Protein AF-A0A170ANV9-F1 (afdb_monomer)

Solvent-accessible surface area (backbone atoms only — not comparable to full-atom values): 12527 Å² total; per-residue (Å²): 132,88,79,74,79,76,79,82,78,76,79,82,51,70,66,61,54,37,50,51,44,42,51,65,34,46,74,83,67,48,85,70,96,44,55,83,53,65,63,75,55,48,53,61,54,46,22,55,75,68,66,37,62,63,70,44,49,32,50,74,71,58,72,52,83,50,66,56,60,79,75,68,55,82,74,75,54,60,44,46,56,32,24,59,75,70,41,72,49,65,92,70,79,80,81,54,53,50,71,77,56,80,71,56,66,73,56,51,38,68,74,46,50,73,51,47,59,49,49,54,53,52,53,55,47,69,75,40,82,85,55,91,74,73,82,52,68,66,59,56,52,48,49,52,52,52,51,51,48,45,46,50,49,61,50,47,45,57,56,45,42,73,79,44,72,83,47,88,69,65,84,41,67,70,71,71,29,82,73,40,53,60,52,43,53,53,39,53,52,46,58,68,48,87,72,58,67,89,72,64,74,85,127

Nearest PDB structures (foldseek):
  6gyu-assembly1_E  TM=6.970E-01  e=3.885E-01  Saccharomyces cerevisiae S288C
  1r8j-assembly1_A  TM=2.608E-01  e=1.060E+00  Synechococcus elongatus PCC 7942 = FACHB-805
  8btk-assembly1_TC  TM=1.798E-01  e=9.737E+00  Canis lupus familiaris

Foldseek 3Di:
DDDDPPDPDDDDDPVNVQVVQVVVCPVVPHDDPCSPCPCVCVLVVQCVVLVHDVVLVCLVVVVDVDPCSVPPPPDRSVLSVCSSVVHHSDPADFDDLLVVDWQDPVLLCVVCVVLVVLVVVLVVCVVPVPDPDDDDPVSVVVSVVVSVVSRVCLSVVLVCCVVPVPDPVCVDCSCVDPSSVVSSVVSVVSVPPDDDRVPDHDD

pLDDT: mean 82.78, std 13.22, range [34.12, 95.69]

Mean predicted aligned error: 9.61 Å

Organism: Absidia glauca (NCBI:txid4829)

Secondary structure (DSSP, 8-state):
---PPPP-PPPPPHHHHHHHHHHHHHTTT---S-TTTTTTTHHHHHHHHTT--HHHHHHHTT----HIIIII--S--HHHHHHHTT--SSSPPP--GGGGSPPPHHHHHHHSHHHHHHHHHHHHHHT-TT-SSPPPHHHHHHHHHHHHHHHHHHHHHHHHHHH-TT-TTTTSGGGG-TTHHHHHHHHHHHHHS---TTT----

Sequence (203 aa):
MKIKPPRQAQELSYFSHRESIGKALSSPGIRSNKNTHINCGSSAHKANNVRANVDQMRRQGRWNNTTINGAYLTNLPRELVRSMAGFPTYGRFFYFARAALNPPTSLCEKLIPAIGERQDRLVAKELNPGDPIQPTVAENAFVQVIMMFGKTFIQDSVLMMDFHPCYPVWPHSIFSDPAYLPFKRDILQIEAQEHDPAYTLLQ

InterPro domains:
  IPR031872 Ndc10, domain 2 [PF16787] (13-180)
  IPR038279 Ndc10, domain 2 superfamily [G3DSA:1.10.443.20] (3-203)

Radius of gyration: 21.96 Å; Cα contacts (8 Å, |Δi|>4): 132; chains: 1; bounding box: 53×49×54 Å

Structure (mmCIF, N/CA/C/O backbone):
data_AF-A0A170ANV9-F1
#
_entry.id   AF-A0A170ANV9-F1
#
loop_
_atom_site.group_PDB
_atom_site.id
_atom_site.type_symbol
_atom_site.label_atom_id
_atom_site.label_alt_id
_atom_site.label_comp_id
_atom_site.label_asym_id
_atom_site.label_entity_id
_atom_site.label_seq_id
_atom_site.pdbx_PDB_ins_code
_atom_site.Cartn_x
_atom_site.Cartn_y
_atom_site.Cartn_z
_atom_site.occupancy
_atom_site.B_iso_or_equiv
_atom_site.auth_seq_id
_atom_site.auth_comp_id
_atom_site.auth_asym_id
_atom_site.auth_atom_id
_atom_site.pdbx_PDB_model_num
ATOM 1 N N . MET A 1 1 ? -5.576 25.367 28.230 1.00 42.50 1 MET A N 1
ATOM 2 C CA . MET A 1 1 ? -4.336 24.645 27.863 1.00 42.50 1 MET A CA 1
ATOM 3 C C . MET A 1 1 ? -3.945 25.088 26.453 1.00 42.50 1 MET A C 1
ATOM 5 O O . MET A 1 1 ? -4.723 24.860 25.537 1.00 42.50 1 MET A O 1
ATOM 9 N N . LYS A 1 2 ? -2.847 25.835 26.264 1.00 37.84 2 LYS A N 1
ATOM 10 C CA . LYS A 1 2 ? -2.429 26.292 24.923 1.00 37.84 2 LYS A CA 1
ATOM 11 C C . LYS A 1 2 ? -1.780 25.115 24.191 1.00 37.84 2 LYS A C 1
ATOM 13 O O . LYS A 1 2 ? -0.711 24.667 24.596 1.00 37.84 2 LYS A O 1
ATOM 18 N N . ILE A 1 3 ? -2.440 24.605 23.154 1.00 51.78 3 ILE A N 1
ATOM 19 C CA . ILE A 1 3 ? -1.882 23.572 22.275 1.00 51.78 3 ILE A CA 1
ATOM 20 C C . ILE A 1 3 ? -0.699 24.211 21.544 1.00 51.78 3 ILE A C 1
ATOM 22 O O . ILE A 1 3 ? -0.867 25.184 20.810 1.00 51.78 3 ILE A O 1
ATOM 26 N N . LYS A 1 4 ? 0.514 23.721 21.813 1.00 47.91 4 LYS A N 1
ATOM 27 C CA . LYS A 1 4 ? 1.727 24.161 21.115 1.00 47.91 4 LYS A CA 1
ATOM 28 C C . LYS A 1 4 ? 1.547 23.841 19.625 1.00 47.91 4 LYS A C 1
ATOM 30 O O . LYS A 1 4 ? 1.124 22.723 19.326 1.00 47.91 4 LYS A O 1
ATOM 35 N N . PRO A 1 5 ? 1.846 24.768 18.698 1.00 45.53 5 PRO A N 1
ATOM 36 C CA . PRO A 1 5 ? 1.782 24.445 17.282 1.00 45.53 5 PRO A CA 1
ATOM 37 C C . PRO A 1 5 ? 2.717 23.259 17.005 1.00 45.53 5 PRO A C 1
ATOM 39 O O . PRO A 1 5 ? 3.821 23.217 17.567 1.00 45.53 5 PRO A O 1
ATOM 42 N N . PRO A 1 6 ? 2.285 22.272 16.201 1.00 65.38 6 PRO A N 1
ATOM 43 C CA . PRO A 1 6 ? 3.143 21.160 15.831 1.00 65.38 6 PRO A CA 1
ATOM 44 C C . PRO A 1 6 ? 4.421 21.711 15.199 1.00 65.38 6 PRO A C 1
ATOM 46 O O . PRO A 1 6 ? 4.391 22.683 14.441 1.00 65.38 6 PRO A O 1
ATOM 49 N N . ARG A 1 7 ? 5.560 21.113 15.560 1.00 66.81 7 ARG A N 1
ATOM 50 C CA . ARG A 1 7 ? 6.866 21.451 14.988 1.00 66.81 7 ARG A CA 1
ATOM 51 C C . ARG A 1 7 ? 6.726 21.340 13.468 1.00 66.81 7 ARG A C 1
ATOM 53 O O . ARG A 1 7 ? 6.389 20.262 12.985 1.00 66.81 7 ARG A O 1
ATOM 60 N N . GLN A 1 8 ? 6.928 22.434 12.731 1.00 64.94 8 GLN A N 1
A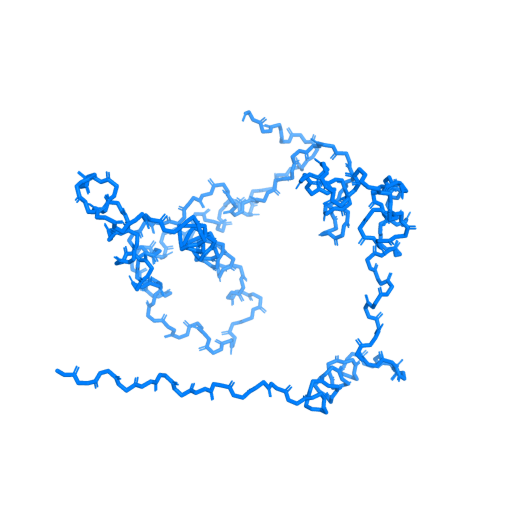TOM 61 C CA . GLN A 1 8 ? 6.946 22.367 11.271 1.00 64.94 8 GLN A CA 1
ATOM 62 C C . GLN A 1 8 ? 8.056 21.390 10.875 1.00 64.94 8 GLN A C 1
ATOM 64 O O . GLN A 1 8 ? 9.228 21.618 11.177 1.00 64.94 8 GLN A O 1
ATOM 69 N N . ALA A 1 9 ? 7.674 20.258 10.286 1.00 68.75 9 ALA A N 1
ATOM 70 C CA . ALA A 1 9 ? 8.631 19.345 9.690 1.00 68.75 9 ALA A CA 1
ATOM 71 C C . ALA A 1 9 ? 9.200 20.041 8.451 1.00 68.75 9 ALA A C 1
ATOM 73 O O . ALA A 1 9 ? 8.448 20.437 7.562 1.00 68.75 9 ALA A O 1
ATOM 74 N N . GLN A 1 10 ? 10.515 20.245 8.425 1.00 82.19 10 GLN A N 1
ATOM 75 C CA . GLN A 1 10 ? 11.187 20.781 7.251 1.00 82.19 10 GLN A CA 1
ATOM 76 C C . GLN A 1 10 ? 11.175 19.715 6.154 1.00 82.19 10 GLN A C 1
ATOM 78 O O . GLN A 1 10 ? 11.461 18.545 6.419 1.00 82.19 10 GLN A O 1
ATOM 83 N N . GLU A 1 11 ? 10.824 20.116 4.934 1.00 85.12 11 GLU A N 1
ATOM 84 C CA . GLU A 1 11 ? 10.873 19.229 3.774 1.00 85.12 11 GLU A CA 1
ATOM 85 C C . GLU A 1 11 ? 12.296 18.682 3.582 1.00 85.12 11 GLU A C 1
ATOM 87 O O . GLU A 1 11 ? 13.288 19.388 3.797 1.00 85.12 11 GLU A O 1
ATOM 92 N N . LEU A 1 12 ? 12.405 17.407 3.195 1.00 87.19 12 LEU A N 1
ATOM 93 C CA . LEU A 1 12 ? 13.696 16.793 2.891 1.00 87.19 12 LEU A CA 1
ATOM 94 C C . LEU A 1 12 ? 14.382 17.557 1.755 1.00 87.19 12 LEU A C 1
ATOM 96 O O . LEU A 1 12 ? 13.778 17.833 0.721 1.00 87.19 12 LEU A O 1
ATOM 100 N N . SER A 1 13 ? 15.673 17.856 1.920 1.00 92.44 13 SER A N 1
ATOM 101 C CA . SER A 1 13 ? 16.420 18.562 0.879 1.00 92.44 13 SER A CA 1
ATOM 102 C C . SER A 1 13 ? 16.535 17.720 -0.398 1.00 92.44 13 SER A C 1
ATOM 104 O O . SER A 1 13 ? 16.680 16.492 -0.349 1.00 92.44 13 SER A O 1
ATOM 106 N N . TYR A 1 14 ? 16.563 18.389 -1.553 1.00 91.00 14 TYR A N 1
ATOM 107 C CA . TYR A 1 14 ? 16.788 17.730 -2.842 1.00 91.00 14 TYR A CA 1
ATOM 108 C C . TYR A 1 14 ? 18.087 16.908 -2.861 1.00 91.00 14 TYR A C 1
ATOM 110 O O . TYR A 1 14 ? 18.118 15.808 -3.411 1.00 91.00 14 TYR A O 1
ATOM 118 N N . PHE A 1 15 ? 19.155 17.412 -2.232 1.00 91.69 15 PHE A N 1
ATOM 119 C CA . PHE A 1 15 ? 20.437 16.710 -2.151 1.00 91.69 15 PHE A CA 1
ATOM 120 C C . PHE A 1 15 ? 20.312 15.397 -1.380 1.00 91.69 15 PHE A C 1
ATOM 122 O O . PHE A 1 15 ? 20.745 14.363 -1.886 1.00 91.69 15 PHE A O 1
ATOM 129 N N . SER A 1 16 ? 19.645 15.418 -0.223 1.00 91.88 16 SER A N 1
ATOM 130 C CA . SER A 1 16 ? 19.374 14.215 0.572 1.00 91.88 16 SER A CA 1
ATOM 131 C C . SER A 1 16 ? 18.551 13.192 -0.219 1.00 91.88 16 SER A C 1
ATOM 133 O O . SER A 1 16 ? 18.871 12.004 -0.224 1.00 91.88 16 SER A O 1
ATOM 135 N N . HIS A 1 17 ? 17.526 13.648 -0.946 1.00 90.25 17 HIS A N 1
ATOM 136 C CA . HIS A 1 17 ? 16.710 12.788 -1.805 1.00 90.25 17 HIS A CA 1
ATOM 137 C C . HIS A 1 17 ? 17.530 12.157 -2.947 1.00 90.25 17 HIS A C 1
ATOM 139 O O . HIS A 1 17 ? 17.507 10.939 -3.138 1.00 90.25 17 HIS A O 1
ATOM 145 N N . ARG A 1 18 ? 18.313 12.966 -3.674 1.00 91.81 18 ARG A N 1
ATOM 146 C CA . ARG A 1 18 ? 19.176 12.517 -4.779 1.00 91.81 18 ARG A CA 1
ATOM 147 C C . ARG A 1 18 ? 20.239 11.521 -4.318 1.00 91.81 18 ARG A C 1
ATOM 149 O O . ARG A 1 18 ? 20.512 10.557 -5.037 1.00 91.81 18 ARG A O 1
ATOM 156 N N . GLU A 1 19 ? 20.864 11.779 -3.173 1.00 93.19 19 GLU A N 1
ATOM 157 C CA . GLU A 1 19 ? 21.900 10.916 -2.605 1.00 93.19 19 GLU A CA 1
ATOM 158 C C . GLU A 1 19 ? 21.313 9.568 -2.180 1.00 93.19 19 GLU A C 1
ATOM 160 O O . GLU A 1 19 ? 21.866 8.526 -2.530 1.00 93.19 19 GLU A O 1
ATOM 165 N N . SER A 1 20 ? 20.159 9.580 -1.504 1.00 93.31 20 SER A N 1
ATOM 166 C CA . SER A 1 20 ? 19.445 8.363 -1.106 1.00 93.31 20 SER A CA 1
ATOM 167 C C . SER A 1 20 ? 19.098 7.485 -2.314 1.00 93.31 20 SER A C 1
ATOM 169 O O . SER A 1 20 ? 19.433 6.300 -2.334 1.00 93.31 20 SER A O 1
ATOM 171 N N . ILE A 1 21 ? 18.541 8.074 -3.383 1.00 92.88 21 ILE A N 1
ATOM 172 C CA . ILE A 1 21 ? 18.267 7.329 -4.622 1.00 92.88 21 ILE A CA 1
ATOM 173 C C . ILE A 1 21 ? 19.562 6.814 -5.261 1.00 92.88 21 ILE A C 1
ATOM 175 O O . ILE A 1 21 ? 19.607 5.680 -5.731 1.00 92.88 21 ILE A O 1
ATOM 179 N N . GLY A 1 22 ? 20.629 7.617 -5.264 1.00 93.56 22 GLY A N 1
ATOM 180 C CA . GLY A 1 22 ? 21.930 7.195 -5.787 1.00 93.56 22 GLY A CA 1
ATOM 181 C C . GLY A 1 22 ? 22.462 5.940 -5.094 1.00 93.56 22 GLY A C 1
ATOM 182 O O . GLY A 1 22 ? 22.874 5.004 -5.775 1.00 93.56 22 GLY A O 1
ATOM 183 N N . LYS A 1 23 ? 22.375 5.892 -3.759 1.00 94.50 23 LYS A N 1
ATOM 184 C CA . LYS A 1 23 ? 22.763 4.723 -2.953 1.00 94.50 23 LYS A CA 1
ATOM 185 C C . LYS A 1 23 ? 21.879 3.507 -3.238 1.00 94.50 23 LYS A C 1
ATOM 187 O O . LYS A 1 23 ? 22.390 2.399 -3.394 1.00 94.50 23 LYS A O 1
ATOM 192 N N . ALA A 1 24 ? 20.566 3.714 -3.348 1.00 94.38 24 ALA A N 1
ATOM 193 C CA . ALA A 1 24 ? 19.620 2.647 -3.669 1.00 94.38 24 ALA A CA 1
ATOM 194 C C . ALA A 1 24 ? 19.883 2.025 -5.052 1.00 94.38 24 ALA A C 1
ATOM 196 O O . ALA A 1 24 ? 19.735 0.819 -5.209 1.00 94.38 24 ALA A O 1
ATOM 197 N N . LEU A 1 25 ? 20.312 2.822 -6.038 1.00 92.69 25 LEU A N 1
ATOM 198 C CA . LEU A 1 25 ? 20.693 2.334 -7.369 1.00 92.69 25 LEU A CA 1
ATOM 199 C C . LEU A 1 25 ? 22.070 1.660 -7.374 1.00 92.69 25 LEU A C 1
ATOM 201 O O . LEU A 1 25 ? 22.247 0.634 -8.028 1.00 92.69 25 LEU A O 1
ATOM 205 N N . SER A 1 26 ? 23.043 2.191 -6.631 1.00 93.69 26 SER A N 1
ATOM 206 C CA . SER A 1 26 ? 24.392 1.618 -6.599 1.00 93.69 26 SER A CA 1
ATOM 207 C C . SER A 1 26 ? 24.450 0.272 -5.879 1.00 93.69 26 SER A C 1
ATOM 209 O O . SER A 1 26 ? 25.291 -0.550 -6.225 1.00 93.69 26 SER A O 1
ATOM 211 N N . SER A 1 27 ? 23.565 0.032 -4.904 1.00 95.19 27 SER A N 1
ATOM 212 C CA . SER A 1 27 ? 23.499 -1.233 -4.158 1.00 95.19 27 SER A CA 1
ATOM 213 C C . SER A 1 27 ? 23.332 -2.471 -5.063 1.00 95.19 27 SER A C 1
ATOM 215 O O . SER A 1 27 ? 24.122 -3.399 -4.905 1.00 95.19 27 SER A O 1
ATOM 217 N N . PRO A 1 28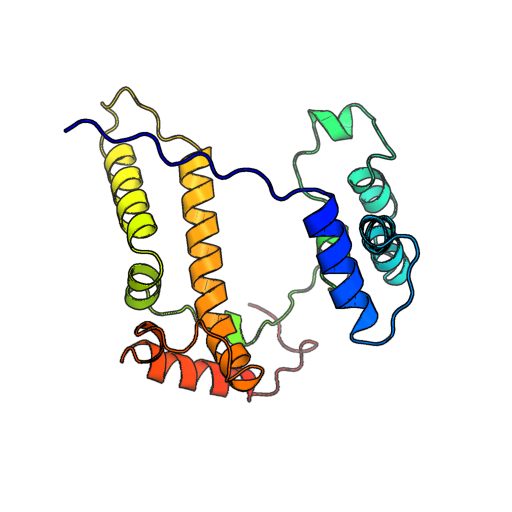 ? 22.412 -2.496 -6.049 1.00 95.69 28 PRO A N 1
ATOM 218 C CA . PRO A 1 28 ? 22.339 -3.550 -7.066 1.00 95.69 28 PRO A CA 1
ATOM 219 C C . PRO A 1 28 ? 23.267 -3.327 -8.281 1.00 95.69 28 PRO A C 1
ATOM 221 O O . PRO A 1 28 ? 23.115 -4.000 -9.296 1.00 95.69 28 PRO A O 1
ATOM 224 N N . GLY A 1 29 ? 24.204 -2.371 -8.234 1.00 94.94 29 GLY A N 1
ATOM 225 C CA . GLY A 1 29 ? 25.141 -2.091 -9.332 1.00 94.94 29 GLY A CA 1
ATOM 226 C C . GLY A 1 29 ? 24.571 -1.268 -10.497 1.00 94.94 29 GLY A C 1
ATOM 227 O O . GLY A 1 29 ? 25.196 -1.181 -11.558 1.00 94.94 29 GLY A O 1
ATOM 228 N N . ILE A 1 30 ? 23.407 -0.632 -10.330 1.00 93.19 30 ILE A N 1
ATOM 229 C CA . ILE A 1 30 ? 22.789 0.203 -11.367 1.00 93.19 30 ILE A CA 1
ATOM 230 C C . ILE A 1 30 ? 23.492 1.562 -11.413 1.00 93.19 30 ILE A C 1
ATOM 232 O O . ILE A 1 30 ? 23.484 2.335 -10.455 1.00 93.19 30 ILE A O 1
ATOM 236 N N . ARG A 1 31 ? 24.073 1.888 -12.570 1.00 90.56 31 ARG A N 1
ATOM 237 C CA . ARG A 1 31 ? 24.704 3.189 -12.827 1.00 90.56 31 ARG A CA 1
ATOM 238 C C . ARG A 1 31 ? 23.723 4.108 -13.547 1.00 90.56 31 ARG A C 1
ATOM 240 O O . ARG A 1 31 ? 23.285 3.802 -14.651 1.00 90.56 31 ARG A O 1
ATOM 247 N N . SER A 1 32 ? 23.408 5.249 -12.940 1.00 85.88 32 SER A N 1
ATOM 248 C CA . SER A 1 32 ? 22.576 6.292 -13.546 1.00 85.88 32 SER A CA 1
ATOM 249 C C . SER A 1 32 ? 23.206 7.662 -13.333 1.00 85.88 32 SER A C 1
ATOM 251 O O . SER A 1 32 ? 23.723 7.965 -12.263 1.00 85.88 32 SER A O 1
ATOM 253 N N . ASN A 1 33 ? 23.143 8.511 -14.357 1.00 86.38 33 ASN A N 1
ATOM 254 C CA . ASN A 1 33 ? 23.460 9.937 -14.246 1.00 86.38 33 ASN A CA 1
ATOM 255 C C . ASN A 1 33 ? 22.228 10.775 -13.846 1.00 86.38 33 ASN A C 1
ATOM 257 O O . ASN A 1 33 ? 22.358 11.947 -13.499 1.00 86.38 33 ASN A O 1
ATOM 261 N N . LYS A 1 34 ? 21.035 10.170 -13.875 1.00 85.81 34 LYS A N 1
ATOM 262 C CA . LYS A 1 34 ? 19.726 10.800 -13.672 1.00 85.81 34 LYS A CA 1
ATOM 263 C C . LYS A 1 34 ? 19.001 10.170 -12.479 1.00 85.81 34 LYS A C 1
ATOM 265 O O . LYS A 1 34 ? 17.897 9.661 -12.633 1.00 85.81 34 LYS A O 1
ATOM 270 N N . ASN A 1 35 ? 19.605 10.207 -11.290 1.00 85.75 35 ASN A N 1
ATOM 271 C CA . ASN A 1 35 ? 19.073 9.536 -10.089 1.00 85.75 35 ASN A CA 1
ATOM 272 C C . ASN A 1 35 ? 17.599 9.879 -9.818 1.00 85.75 35 ASN A C 1
ATOM 274 O O . ASN A 1 35 ? 16.766 8.988 -9.732 1.00 85.75 35 ASN A O 1
ATOM 278 N N . THR A 1 36 ? 17.252 11.164 -9.763 1.00 84.69 36 THR A N 1
ATOM 279 C CA . THR A 1 36 ? 15.888 11.635 -9.456 1.00 84.69 36 THR A CA 1
ATOM 280 C C . THR A 1 36 ? 14.921 11.542 -10.641 1.00 84.69 36 THR A C 1
ATOM 282 O O . THR A 1 36 ? 13.710 11.563 -10.447 1.00 84.69 36 THR A O 1
ATOM 285 N N . HIS A 1 37 ? 15.429 11.396 -11.869 1.00 85.44 37 HIS A N 1
ATOM 286 C CA . HIS A 1 37 ? 14.618 11.375 -13.094 1.00 85.44 37 HIS A CA 1
ATOM 287 C C . HIS A 1 37 ? 14.492 9.988 -13.736 1.00 85.44 37 HIS A C 1
ATOM 289 O O . HIS A 1 37 ? 13.772 9.852 -14.725 1.00 85.44 37 HIS A O 1
ATOM 295 N N . ILE A 1 38 ? 15.151 8.957 -13.195 1.00 83.12 38 ILE A N 1
ATOM 296 C CA . ILE A 1 38 ? 15.172 7.601 -13.769 1.00 83.12 38 ILE A CA 1
ATOM 297 C C . ILE A 1 38 ? 13.762 7.025 -13.978 1.00 83.12 38 ILE A C 1
ATOM 299 O O . ILE A 1 38 ? 13.500 6.369 -14.981 1.00 83.12 38 ILE A O 1
ATOM 303 N N . ASN A 1 39 ? 12.827 7.362 -13.086 1.00 80.19 39 ASN A N 1
ATOM 304 C CA . ASN A 1 39 ? 11.443 6.891 -13.130 1.00 80.19 39 ASN A CA 1
ATOM 305 C C . ASN A 1 39 ? 10.497 7.804 -13.927 1.00 80.19 39 ASN A C 1
ATOM 307 O O . ASN A 1 39 ? 9.332 7.465 -14.096 1.00 80.19 39 ASN A O 1
ATOM 311 N N . CYS A 1 40 ? 10.957 8.952 -14.437 1.00 82.44 40 CYS A N 1
ATOM 312 C CA . CYS A 1 40 ? 10.074 9.925 -15.094 1.00 82.44 40 CYS A CA 1
ATOM 313 C C . CYS A 1 40 ? 9.388 9.338 -16.341 1.00 82.44 40 CYS A C 1
ATOM 315 O O . CYS A 1 40 ? 8.214 9.596 -16.587 1.00 82.44 40 CYS A O 1
ATOM 317 N N . GLY A 1 41 ? 10.102 8.494 -17.092 1.00 80.88 41 GLY A N 1
ATOM 318 C CA . GLY A 1 41 ? 9.541 7.787 -18.241 1.00 80.88 41 GLY A CA 1
ATOM 319 C C . GLY A 1 41 ? 8.949 6.416 -17.914 1.00 80.88 41 GLY A C 1
ATOM 320 O O . GLY A 1 41 ? 8.245 5.865 -18.757 1.00 80.88 41 GLY A O 1
ATOM 321 N N . SER A 1 42 ? 9.230 5.826 -16.748 1.00 81.44 42 SER A N 1
ATOM 322 C CA . SER A 1 42 ? 8.978 4.393 -16.521 1.00 81.44 42 SER A CA 1
ATOM 323 C C . SER A 1 42 ? 7.496 4.029 -16.616 1.00 81.44 42 SER A C 1
ATOM 325 O O . SER A 1 42 ? 7.160 2.984 -17.170 1.00 81.44 42 SER A O 1
ATOM 327 N N . SER A 1 43 ? 6.605 4.919 -16.175 1.00 79.75 43 SER A N 1
ATOM 328 C CA . SER A 1 43 ? 5.152 4.758 -16.287 1.00 79.75 43 SER A CA 1
ATOM 329 C C . SER A 1 43 ? 4.683 4.657 -17.741 1.00 79.75 43 SER A C 1
ATOM 331 O O . SER A 1 43 ? 3.974 3.715 -18.092 1.00 79.75 43 SER A O 1
ATOM 333 N N . ALA A 1 44 ? 5.121 5.580 -18.601 1.00 83.25 44 ALA A N 1
ATOM 334 C CA . ALA A 1 44 ? 4.767 5.596 -20.017 1.00 83.25 44 ALA A CA 1
ATOM 335 C C . ALA A 1 44 ? 5.327 4.373 -20.760 1.00 83.25 44 ALA A C 1
ATOM 337 O O . ALA A 1 44 ? 4.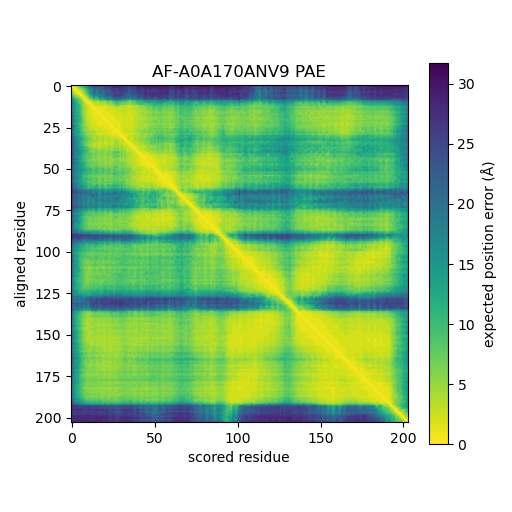615 3.763 -21.553 1.00 83.25 44 ALA A O 1
ATOM 338 N N . HIS A 1 45 ? 6.568 3.971 -20.462 1.00 87.00 45 HIS A N 1
ATOM 339 C CA . HIS A 1 45 ? 7.170 2.774 -21.058 1.00 87.00 45 HIS A CA 1
ATOM 340 C C . HIS A 1 45 ? 6.426 1.503 -20.633 1.00 87.00 45 HIS A C 1
ATOM 342 O O . HIS A 1 45 ? 6.125 0.657 -21.471 1.00 87.00 45 HIS A O 1
ATOM 348 N N . LYS A 1 46 ? 6.071 1.380 -19.348 1.00 85.50 46 LYS A N 1
ATOM 349 C CA . LYS A 1 46 ? 5.325 0.227 -18.830 1.00 85.50 46 LYS A CA 1
ATOM 350 C C . LYS A 1 46 ? 3.931 0.127 -19.452 1.00 85.50 46 LYS A C 1
ATOM 352 O O . LYS A 1 46 ? 3.548 -0.950 -19.898 1.00 85.50 46 LYS A O 1
ATOM 357 N N . ALA A 1 47 ? 3.217 1.249 -19.540 1.00 85.81 47 ALA A N 1
ATOM 358 C CA . ALA A 1 47 ? 1.912 1.328 -20.192 1.00 85.81 47 ALA A CA 1
ATOM 359 C C . ALA A 1 47 ? 1.984 0.950 -21.682 1.00 85.81 47 ALA A C 1
ATOM 361 O O . ALA A 1 47 ? 1.159 0.174 -22.162 1.00 85.81 47 ALA A O 1
ATOM 362 N N . ASN A 1 48 ? 3.013 1.428 -22.390 1.00 86.44 48 ASN A N 1
ATOM 363 C CA . ASN A 1 48 ? 3.255 1.071 -23.787 1.00 86.44 48 ASN A CA 1
ATOM 364 C C . ASN A 1 48 ? 3.543 -0.430 -23.962 1.00 86.44 48 ASN A C 1
ATOM 366 O O . ASN A 1 48 ? 2.983 -1.064 -24.854 1.00 86.44 48 ASN A O 1
ATOM 370 N N . ASN A 1 49 ? 4.365 -1.020 -23.086 1.00 87.50 49 ASN A N 1
ATOM 371 C CA . ASN A 1 49 ? 4.714 -2.443 -23.145 1.00 87.50 49 ASN A CA 1
ATOM 372 C C . ASN A 1 49 ? 3.488 -3.356 -23.019 1.00 87.50 49 ASN A C 1
ATOM 374 O O . ASN A 1 49 ? 3.426 -4.387 -23.684 1.00 87.50 49 ASN A O 1
ATOM 378 N N . VAL A 1 50 ? 2.498 -2.971 -22.209 1.00 84.19 50 VAL A N 1
ATOM 379 C CA . VAL A 1 50 ? 1.247 -3.734 -22.056 1.00 84.19 50 VAL A CA 1
ATOM 380 C C . VAL A 1 50 ? 0.134 -3.279 -23.003 1.00 84.19 50 VAL A C 1
ATOM 382 O O . VAL A 1 50 ? -1.009 -3.703 -22.851 1.00 84.19 50 VAL A O 1
ATOM 385 N N . ARG A 1 51 ? 0.460 -2.425 -23.985 1.00 85.44 51 ARG A N 1
ATOM 386 C CA . ARG A 1 51 ? -0.474 -1.884 -24.984 1.00 85.44 51 ARG A CA 1
ATOM 387 C C . ARG A 1 51 ? -1.705 -1.218 -24.354 1.00 85.44 51 ARG A C 1
ATOM 389 O O . ARG A 1 51 ? -2.818 -1.382 -24.849 1.00 85.44 51 ARG A O 1
ATOM 396 N N . ALA A 1 52 ? -1.506 -0.486 -23.256 1.00 85.94 52 ALA A N 1
ATOM 397 C CA . ALA A 1 52 ? -2.565 0.315 -22.650 1.00 85.94 52 ALA A CA 1
ATOM 398 C C . ALA A 1 52 ? -3.049 1.402 -23.619 1.00 85.94 52 ALA A C 1
ATOM 400 O O . ALA A 1 52 ? -2.286 1.905 -24.446 1.00 85.94 52 ALA A O 1
ATOM 401 N N . ASN A 1 53 ? -4.316 1.788 -23.490 1.00 88.75 53 ASN A N 1
ATOM 402 C CA . ASN A 1 53 ? -4.937 2.803 -24.327 1.00 88.75 53 ASN A CA 1
ATOM 403 C C . ASN A 1 53 ? -4.111 4.108 -24.386 1.00 88.75 53 ASN A C 1
ATOM 405 O O . ASN A 1 53 ? -3.895 4.797 -23.381 1.00 88.75 53 ASN A O 1
ATOM 409 N N . VAL A 1 54 ? -3.695 4.471 -25.603 1.00 87.44 54 VAL A N 1
ATOM 410 C CA . VAL A 1 54 ? -2.848 5.637 -25.889 1.00 87.44 54 VAL A CA 1
ATOM 411 C C . VAL A 1 54 ? -3.525 6.948 -25.484 1.00 87.44 54 VAL A C 1
ATOM 413 O O . VAL A 1 54 ? -2.850 7.864 -25.011 1.00 87.44 54 VAL A O 1
ATOM 416 N N . ASP A 1 55 ? -4.849 7.050 -25.593 1.00 86.75 55 ASP A N 1
ATOM 417 C CA . ASP A 1 55 ? -5.583 8.250 -25.187 1.00 86.75 55 ASP A CA 1
ATOM 418 C C . ASP A 1 55 ? -5.576 8.422 -23.665 1.00 86.75 55 ASP A C 1
ATOM 420 O O . ASP A 1 55 ? -5.443 9.543 -23.164 1.00 86.75 55 ASP A O 1
ATOM 424 N N . GLN A 1 56 ? -5.608 7.319 -22.907 1.00 86.88 56 GLN A N 1
ATOM 425 C CA . GLN A 1 56 ? -5.423 7.366 -21.456 1.00 86.88 56 GLN A CA 1
ATOM 426 C C . GLN A 1 56 ? -3.985 7.744 -21.080 1.00 86.88 56 GLN A C 1
ATOM 428 O O . GLN A 1 56 ? -3.800 8.571 -20.183 1.00 86.88 56 GLN A O 1
ATOM 433 N N . MET A 1 57 ? -2.975 7.216 -21.786 1.00 86.25 57 MET A N 1
ATOM 434 C CA . MET A 1 57 ? -1.571 7.615 -21.601 1.00 86.25 57 MET A CA 1
ATOM 435 C C . MET A 1 57 ? -1.369 9.114 -21.850 1.00 86.25 57 MET A C 1
ATOM 437 O O . MET A 1 57 ? -0.777 9.803 -21.019 1.00 86.25 57 MET A O 1
ATOM 441 N N . ARG A 1 58 ? -1.908 9.641 -22.958 1.00 86.31 58 ARG A N 1
ATOM 442 C CA . ARG A 1 58 ? -1.856 11.071 -23.303 1.00 86.31 58 ARG A CA 1
ATOM 443 C C . ARG A 1 58 ? -2.554 11.935 -22.257 1.00 86.31 58 ARG A C 1
ATOM 445 O O . ARG A 1 58 ? -2.033 12.990 -21.899 1.00 86.31 58 ARG A O 1
ATOM 452 N N . ARG A 1 59 ? -3.707 11.494 -21.742 1.00 84.50 59 ARG A N 1
ATOM 453 C CA . ARG A 1 59 ? -4.448 12.203 -20.688 1.00 84.50 59 ARG A CA 1
ATOM 454 C C . ARG A 1 59 ? -3.665 12.252 -19.373 1.00 84.50 59 ARG A C 1
ATOM 456 O O . ARG A 1 59 ? -3.549 13.322 -18.785 1.00 84.50 59 ARG A O 1
ATOM 463 N N . GLN A 1 60 ? -3.075 11.138 -18.938 1.00 82.88 60 GLN A N 1
ATOM 464 C CA . GLN A 1 60 ? -2.263 11.088 -17.715 1.00 82.88 60 GLN A CA 1
ATOM 465 C C . GLN A 1 60 ? -0.957 11.876 -17.839 1.00 82.88 60 GLN A C 1
ATOM 467 O O . GLN A 1 60 ? -0.576 12.587 -16.912 1.00 82.88 60 GLN A O 1
ATOM 472 N N . GLY A 1 61 ? -0.283 11.767 -18.988 1.00 81.00 61 GLY A N 1
ATOM 473 C CA . GLY A 1 61 ? 0.926 12.528 -19.309 1.00 81.00 61 GLY A CA 1
ATOM 474 C C . GLY A 1 61 ? 0.668 14.016 -19.557 1.00 81.00 61 GLY A C 1
ATOM 475 O O . GLY A 1 61 ? 1.617 14.762 -19.778 1.00 81.00 61 GLY A O 1
ATOM 476 N N . ARG A 1 62 ? -0.602 14.453 -19.519 1.00 77.69 62 ARG A N 1
ATOM 477 C CA . ARG A 1 62 ? -1.046 15.821 -19.831 1.00 77.69 62 ARG A CA 1
ATOM 478 C C . ARG A 1 62 ? -0.606 16.296 -21.221 1.00 77.69 62 ARG A C 1
ATOM 480 O O . ARG A 1 62 ? -0.388 17.482 -21.441 1.00 77.69 62 ARG A O 1
ATOM 487 N N . TRP A 1 63 ? -0.488 15.369 -22.170 1.00 77.94 63 TRP A N 1
ATOM 488 C CA . TRP A 1 63 ? -0.144 15.660 -23.565 1.00 77.94 63 TRP A CA 1
ATOM 489 C C . TRP A 1 63 ? -1.350 16.172 -24.365 1.00 77.94 63 TRP A C 1
ATOM 491 O O . TRP A 1 63 ? -1.167 16.862 -25.360 1.00 77.94 63 TRP A O 1
ATOM 501 N N . ASN A 1 64 ? -2.573 15.907 -23.886 1.00 70.00 64 ASN A N 1
ATOM 502 C CA . ASN A 1 64 ? -3.815 16.480 -24.410 1.00 70.00 64 ASN A CA 1
ATOM 503 C C . ASN A 1 64 ? -4.443 17.426 -23.365 1.00 70.00 64 ASN A C 1
ATOM 505 O O . ASN A 1 64 ? -5.105 16.965 -22.435 1.00 70.00 64 ASN A O 1
ATOM 509 N N . ASN A 1 65 ? -4.284 18.743 -23.533 1.00 68.50 65 ASN A N 1
ATOM 510 C CA . ASN A 1 65 ? -4.855 19.783 -22.653 1.00 68.50 65 ASN A CA 1
ATOM 511 C C . ASN A 1 65 ? -6.186 20.359 -23.177 1.00 68.50 65 ASN A C 1
ATOM 513 O O . ASN A 1 65 ? -6.458 21.551 -23.079 1.00 68.50 65 ASN A O 1
ATOM 517 N N . THR A 1 66 ? -7.039 19.519 -23.757 1.00 75.75 66 THR A N 1
ATOM 518 C CA . THR A 1 66 ? -8.395 19.925 -24.155 1.00 75.75 66 THR A CA 1
ATOM 519 C C . THR A 1 66 ? -9.254 20.234 -22.925 1.00 75.75 66 THR A C 1
ATOM 521 O O . THR A 1 66 ? -9.170 19.505 -21.934 1.00 75.75 66 THR A O 1
ATOM 524 N N . THR A 1 67 ? -10.150 21.227 -23.006 1.00 72.50 67 THR A N 1
ATOM 525 C CA . THR A 1 67 ? -11.061 21.634 -21.913 1.00 72.50 67 THR A CA 1
ATOM 526 C C . THR A 1 67 ? -11.823 20.455 -21.295 1.00 72.50 67 THR A C 1
ATOM 528 O O . THR A 1 67 ? -12.009 20.412 -20.081 1.00 72.50 67 THR A O 1
ATOM 531 N N . ILE A 1 68 ? -12.180 19.440 -22.095 1.00 75.19 68 ILE A N 1
ATOM 532 C CA . ILE A 1 68 ? -12.832 18.207 -21.620 1.00 75.19 68 ILE A CA 1
ATOM 533 C C . ILE A 1 68 ? -12.021 17.463 -20.543 1.00 75.19 68 ILE A C 1
ATOM 535 O O . ILE A 1 68 ? -12.589 17.015 -19.549 1.00 75.19 68 ILE A O 1
ATOM 539 N N . ASN A 1 69 ? -10.692 17.402 -20.677 1.00 73.44 69 ASN A N 1
ATOM 540 C CA . ASN A 1 69 ? -9.812 16.694 -19.743 1.00 73.44 69 ASN A CA 1
ATOM 541 C C . ASN A 1 69 ? -9.636 17.442 -18.417 1.00 73.44 69 ASN A C 1
ATOM 543 O O . ASN A 1 69 ? -9.433 16.793 -17.396 1.00 73.44 69 ASN A O 1
ATOM 547 N N . GLY A 1 70 ? -9.684 18.778 -18.446 1.00 68.75 70 GLY A N 1
ATOM 548 C CA . GLY A 1 70 ? -9.500 19.620 -17.263 1.00 68.75 70 GLY A CA 1
ATOM 549 C C . GLY A 1 70 ? -10.790 19.911 -16.496 1.00 68.75 70 GLY A C 1
ATOM 550 O O . GLY A 1 70 ? -10.743 20.024 -15.276 1.00 68.75 70 GLY A O 1
ATOM 551 N N . ALA A 1 71 ? -11.928 20.021 -17.193 1.00 70.88 71 ALA A N 1
ATOM 552 C CA . ALA A 1 71 ? -13.185 20.486 -16.601 1.00 70.88 71 ALA A CA 1
ATOM 553 C C . ALA A 1 71 ? -14.257 19.395 -16.430 1.00 70.88 71 ALA A C 1
ATOM 555 O O . ALA A 1 71 ? -15.072 19.501 -15.520 1.00 70.88 71 ALA A O 1
ATOM 556 N N . TYR A 1 72 ? -14.277 18.357 -17.278 1.00 72.69 72 TYR A N 1
ATOM 557 C CA . TYR A 1 72 ? -15.407 17.415 -17.337 1.00 72.69 72 TYR A CA 1
ATOM 558 C C . TYR A 1 72 ? -15.034 15.972 -16.986 1.00 72.69 72 TYR A C 1
ATOM 560 O O . TYR A 1 72 ? -15.827 15.255 -16.378 1.00 72.69 72 TYR A O 1
ATOM 568 N N . LEU A 1 73 ? -13.829 15.518 -17.338 1.00 74.88 73 LEU A N 1
ATOM 569 C CA . LEU A 1 73 ? -13.398 14.161 -17.013 1.00 74.88 73 LEU A CA 1
ATOM 570 C C . LEU A 1 73 ? -12.820 14.090 -15.592 1.00 74.88 73 LEU A C 1
ATOM 572 O O . LEU A 1 73 ? -11.627 14.304 -15.381 1.00 74.88 73 LEU A O 1
ATOM 576 N N . THR A 1 74 ? -13.656 13.707 -14.630 1.00 67.38 74 THR A N 1
ATOM 577 C CA . THR A 1 74 ? -13.281 13.507 -13.216 1.00 67.38 74 THR A CA 1
ATOM 578 C C . THR A 1 74 ? -12.749 12.103 -12.918 1.00 67.38 74 THR A C 1
ATOM 580 O O . THR A 1 74 ? -12.035 11.892 -11.941 1.00 67.38 74 THR A O 1
ATOM 583 N N . ASN A 1 75 ? -13.049 11.129 -13.780 1.00 78.25 75 ASN A N 1
ATOM 584 C CA . ASN A 1 75 ? -12.671 9.736 -13.560 1.00 78.25 75 ASN A CA 1
ATOM 585 C C . ASN A 1 75 ? -11.191 9.490 -13.872 1.00 78.25 75 ASN A C 1
ATOM 587 O O . ASN A 1 75 ? -10.703 9.875 -14.942 1.00 78.25 75 ASN A O 1
ATOM 591 N N . LEU A 1 76 ? -10.497 8.782 -12.977 1.00 81.94 76 LEU A N 1
ATOM 592 C CA . LEU A 1 76 ? -9.130 8.309 -13.207 1.00 81.94 76 LEU A CA 1
ATOM 593 C C . LEU A 1 76 ? -9.072 7.369 -14.429 1.00 81.94 76 LEU A C 1
ATOM 595 O O . LEU A 1 76 ? -9.994 6.569 -14.618 1.00 81.94 76 LEU A O 1
ATOM 599 N N . PRO A 1 77 ? -8.003 7.421 -15.246 1.00 85.62 77 PRO A N 1
ATOM 600 C CA . PRO A 1 77 ? -7.804 6.497 -16.363 1.00 85.62 77 PRO A CA 1
ATOM 601 C C . PRO A 1 77 ? -7.514 5.081 -15.832 1.00 85.62 77 PRO A C 1
ATOM 603 O O . PRO A 1 77 ? -6.365 4.704 -15.619 1.00 85.62 77 PRO A O 1
ATOM 606 N N . ARG A 1 78 ? -8.571 4.311 -15.534 1.00 83.88 78 ARG A N 1
ATOM 607 C CA . ARG A 1 78 ? -8.486 3.040 -14.787 1.00 83.88 78 ARG A CA 1
ATOM 608 C C . ARG A 1 78 ? -7.601 1.996 -15.463 1.00 83.88 78 ARG A C 1
ATOM 610 O O . ARG A 1 78 ? -6.854 1.312 -14.772 1.00 83.88 78 ARG A O 1
ATOM 617 N N . GLU A 1 79 ? -7.677 1.883 -16.785 1.00 84.12 79 GLU A N 1
ATOM 618 C CA . GLU A 1 79 ? -6.851 0.952 -17.563 1.00 84.12 79 GLU A CA 1
ATOM 619 C C . GLU A 1 79 ? -5.368 1.315 -17.434 1.00 84.12 79 GLU A C 1
ATOM 621 O O . GLU A 1 79 ? -4.532 0.459 -17.141 1.00 84.12 79 GLU A O 1
ATOM 626 N N . LEU A 1 80 ? -5.049 2.608 -17.541 1.00 86.75 80 LEU A N 1
ATOM 627 C CA . LEU A 1 80 ? -3.686 3.080 -17.350 1.00 86.75 80 LEU A CA 1
ATOM 628 C C . LEU A 1 80 ? -3.200 2.876 -15.908 1.00 86.75 80 LEU A C 1
ATOM 630 O O . LEU A 1 80 ? -2.105 2.359 -15.707 1.00 86.75 80 LEU A O 1
ATOM 634 N N . VAL A 1 81 ? -3.991 3.245 -14.898 1.00 87.56 81 VAL A N 1
ATOM 635 C CA . VAL A 1 81 ? -3.620 3.062 -13.481 1.00 87.56 81 VAL A CA 1
ATOM 636 C C . VAL A 1 81 ? -3.322 1.589 -13.179 1.00 87.56 81 VAL A C 1
ATOM 638 O O . VAL A 1 81 ? -2.301 1.293 -12.558 1.00 87.56 81 VAL A O 1
ATOM 641 N N . ARG A 1 82 ? -4.141 0.663 -13.698 1.00 83.88 82 ARG A N 1
ATOM 642 C CA . ARG A 1 82 ? -3.899 -0.787 -13.611 1.00 83.88 82 ARG A CA 1
ATOM 643 C C . ARG A 1 82 ? -2.577 -1.184 -14.268 1.00 83.88 82 ARG A C 1
ATOM 645 O O . ARG A 1 82 ? -1.748 -1.815 -13.615 1.00 83.88 82 ARG A O 1
ATOM 652 N N . SER A 1 83 ? -2.338 -0.744 -15.506 1.00 83.81 83 SER A N 1
ATOM 653 C CA . SER A 1 83 ? -1.090 -1.048 -16.224 1.00 83.81 83 SER A CA 1
ATOM 654 C C . SER A 1 83 ? 0.166 -0.571 -15.485 1.00 83.81 83 SER A C 1
ATOM 656 O O . SER A 1 83 ? 1.160 -1.296 -15.393 1.00 83.81 83 SER A O 1
ATOM 658 N N . MET A 1 84 ? 0.120 0.623 -14.884 1.00 85.25 84 MET A N 1
ATOM 659 C CA . MET A 1 84 ? 1.239 1.178 -14.118 1.00 85.25 84 MET A CA 1
ATOM 660 C C . MET A 1 84 ? 1.521 0.347 -12.863 1.00 85.25 84 MET A C 1
ATOM 662 O O . MET A 1 84 ? 2.683 0.068 -12.548 1.00 85.25 84 MET A O 1
ATOM 666 N N . ALA A 1 85 ? 0.466 -0.133 -12.205 1.00 84.44 85 ALA A N 1
ATOM 667 C CA . ALA A 1 85 ? 0.559 -1.037 -11.066 1.00 84.44 85 ALA A CA 1
ATOM 668 C C . ALA A 1 85 ? 0.995 -2.471 -11.445 1.00 84.44 85 ALA A C 1
ATOM 670 O O . ALA A 1 85 ? 1.256 -3.278 -10.563 1.00 84.44 85 ALA A O 1
ATOM 671 N N . GLY A 1 86 ? 1.184 -2.770 -12.739 1.00 83.06 86 GLY A N 1
ATOM 672 C CA . GLY A 1 86 ? 1.643 -4.078 -13.223 1.00 83.06 86 GLY A CA 1
ATOM 673 C C . GLY A 1 86 ? 0.519 -5.065 -13.528 1.00 83.06 86 GLY A C 1
ATOM 674 O O . GLY A 1 86 ? 0.799 -6.224 -13.812 1.00 83.06 86 GLY A O 1
ATOM 675 N N . PHE A 1 87 ? -0.732 -4.609 -13.506 1.00 80.31 87 PHE A N 1
ATOM 676 C CA . PHE A 1 87 ? -1.885 -5.424 -13.854 1.00 80.31 87 PHE A CA 1
ATOM 677 C C . PHE A 1 87 ? -2.175 -5.377 -15.360 1.00 80.31 87 PHE A C 1
ATOM 679 O O . PHE A 1 87 ? -1.975 -4.334 -15.991 1.00 80.31 87 PHE A O 1
ATOM 686 N N . PRO A 1 88 ? -2.700 -6.466 -15.947 1.00 79.44 88 PRO A N 1
ATOM 687 C CA . PRO A 1 88 ? -3.314 -6.433 -17.263 1.00 79.44 88 PRO A CA 1
ATOM 688 C C . PRO A 1 88 ? -4.335 -5.300 -17.441 1.00 79.44 88 PRO A C 1
ATOM 690 O O . PRO A 1 88 ? -5.038 -4.895 -16.512 1.00 79.44 88 PRO A O 1
ATOM 693 N N . THR A 1 89 ? -4.415 -4.797 -18.672 1.00 77.69 89 THR A N 1
ATOM 694 C CA . THR A 1 89 ? -5.254 -3.655 -19.066 1.00 77.69 89 THR A CA 1
ATOM 695 C C . THR A 1 89 ? -6.743 -4.002 -19.094 1.00 77.69 89 THR A C 1
ATOM 697 O O . THR A 1 89 ? -7.590 -3.150 -18.826 1.00 77.69 89 THR A O 1
ATOM 700 N N . TYR A 1 90 ? -7.086 -5.262 -19.362 1.00 76.88 90 TYR A N 1
ATOM 701 C CA . TYR A 1 90 ? -8.470 -5.717 -19.419 1.00 76.88 90 TYR A CA 1
ATOM 702 C C . TYR A 1 90 ? -9.139 -5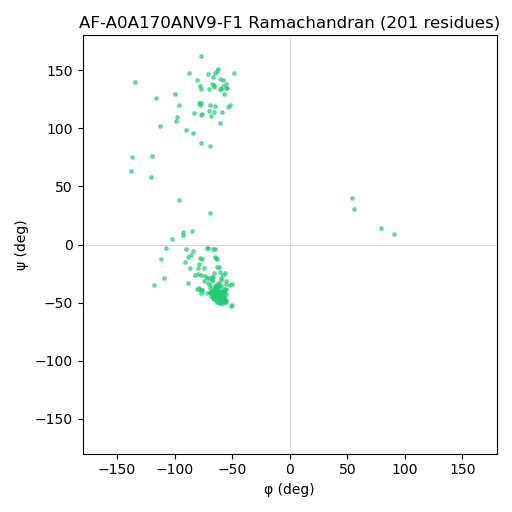.772 -18.036 1.00 76.88 90 TYR A C 1
ATOM 704 O O . TYR A 1 90 ? -8.529 -6.069 -17.009 1.00 76.88 90 TYR A O 1
ATOM 712 N N . GLY A 1 91 ? -10.444 -5.486 -18.030 1.00 61.06 91 GLY A N 1
ATOM 713 C CA . GLY A 1 91 ? -11.297 -5.290 -16.855 1.00 61.06 91 GLY A CA 1
ATOM 714 C C . GLY A 1 91 ? -11.590 -6.526 -16.000 1.00 61.06 91 GLY A C 1
ATOM 715 O O . GLY A 1 91 ? -12.636 -6.555 -15.362 1.00 61.06 91 GLY A O 1
ATOM 716 N N . ARG A 1 92 ? -10.718 -7.538 -15.968 1.00 67.00 92 ARG A N 1
ATOM 717 C CA . ARG A 1 92 ? -10.886 -8.662 -15.039 1.00 67.00 92 ARG A CA 1
ATOM 718 C C . ARG A 1 92 ? -10.472 -8.262 -13.625 1.00 67.00 92 ARG A C 1
ATOM 720 O O . ARG A 1 92 ? -9.826 -7.227 -13.407 1.00 67.00 92 ARG A O 1
ATOM 727 N N . PHE A 1 93 ? -10.926 -9.061 -12.673 1.00 62.53 93 PHE A N 1
ATOM 728 C CA . PHE A 1 93 ? -10.532 -8.960 -11.283 1.00 62.53 93 PHE A CA 1
ATOM 729 C C . PHE A 1 93 ? -9.180 -9.641 -11.077 1.00 62.53 93 PHE A C 1
ATOM 731 O O . PHE A 1 93 ? -8.905 -10.669 -11.691 1.00 62.53 93 PHE A O 1
ATOM 738 N N . PHE A 1 94 ? -8.343 -9.048 -10.230 1.00 63.50 94 PHE A N 1
ATOM 739 C CA . PHE A 1 94 ? -7.117 -9.677 -9.754 1.00 63.50 94 PHE A CA 1
ATOM 740 C C . PHE A 1 94 ? -7.388 -10.234 -8.374 1.00 63.50 94 PHE A C 1
ATOM 742 O O . PHE A 1 94 ? -7.913 -9.525 -7.513 1.00 63.50 94 PHE A O 1
ATOM 749 N N . TYR A 1 95 ? -7.045 -11.501 -8.189 1.00 71.00 95 TYR A N 1
ATOM 750 C CA . TYR A 1 95 ? -7.144 -12.137 -6.895 1.00 71.00 95 TYR A CA 1
ATOM 751 C C . TYR A 1 95 ? -5.896 -11.793 -6.081 1.00 71.00 95 TYR A C 1
ATOM 753 O O . TYR A 1 95 ? -4.785 -12.189 -6.428 1.00 71.00 95 TYR A O 1
ATOM 761 N N . PHE A 1 96 ? -6.085 -11.019 -5.016 1.00 78.81 96 PHE A N 1
ATOM 762 C CA . PHE A 1 96 ? -5.101 -10.890 -3.950 1.00 78.81 96 PHE A CA 1
ATOM 763 C C . PHE A 1 96 ? -5.545 -11.814 -2.824 1.00 78.81 96 PHE A C 1
ATOM 765 O O . PHE A 1 96 ? -6.509 -11.492 -2.131 1.00 78.81 96 PHE A O 1
ATOM 772 N N . ALA A 1 97 ? -4.859 -12.942 -2.650 1.00 84.00 97 ALA A N 1
ATOM 773 C CA . ALA A 1 97 ? -5.204 -13.963 -1.663 1.00 84.00 97 ALA A CA 1
ATOM 774 C C . ALA A 1 97 ? -5.413 -13.370 -0.259 1.00 84.00 97 ALA A C 1
ATOM 776 O O . ALA A 1 97 ? -6.497 -13.478 0.312 1.00 84.00 97 ALA A O 1
ATOM 777 N N . ARG A 1 98 ? -4.457 -12.584 0.240 1.00 85.88 98 ARG A N 1
ATOM 778 C CA . ARG A 1 98 ? -4.582 -11.871 1.523 1.00 85.88 98 ARG A CA 1
ATOM 779 C C . ARG A 1 98 ? -5.720 -10.852 1.628 1.00 85.88 98 ARG A C 1
ATOM 781 O O . ARG A 1 98 ? -6.104 -10.501 2.740 1.00 85.88 98 ARG A O 1
ATOM 788 N N . ALA A 1 99 ? -6.277 -10.366 0.517 1.00 86.12 99 ALA A N 1
ATOM 789 C CA . ALA A 1 99 ? -7.423 -9.455 0.557 1.00 86.12 99 ALA A CA 1
ATOM 790 C C . ALA A 1 99 ? -8.750 -10.182 0.838 1.00 86.12 99 ALA A C 1
ATOM 792 O O . ALA A 1 99 ? -9.746 -9.522 1.130 1.00 86.12 99 ALA A O 1
ATOM 793 N N . ALA A 1 100 ? -8.773 -11.521 0.778 1.00 86.25 100 ALA A N 1
ATOM 794 C CA . ALA A 1 100 ? -9.964 -12.323 1.050 1.00 86.25 100 ALA A CA 1
ATOM 795 C C . ALA A 1 100 ? -10.430 -12.234 2.514 1.00 86.25 100 ALA A C 1
ATOM 797 O O . ALA A 1 100 ? -11.611 -12.434 2.797 1.00 86.25 100 ALA A O 1
ATOM 798 N N . LEU A 1 101 ? -9.525 -11.905 3.443 1.00 90.25 101 LEU A N 1
ATOM 799 C CA . LEU A 1 101 ? -9.827 -11.791 4.865 1.00 90.25 101 LEU A CA 1
ATOM 800 C C . LEU A 1 101 ? -9.618 -10.351 5.344 1.00 90.25 101 LEU A C 1
ATOM 802 O O . LEU A 1 101 ? -8.541 -9.771 5.192 1.00 90.25 101 LEU A O 1
ATOM 806 N N . ASN A 1 102 ? -10.645 -9.774 5.967 1.00 92.06 102 ASN A N 1
ATOM 807 C CA . ASN A 1 102 ? -10.507 -8.486 6.639 1.00 92.06 102 ASN A CA 1
ATOM 808 C C . ASN A 1 102 ? -9.811 -8.676 7.996 1.00 92.06 102 ASN A C 1
ATOM 810 O O . ASN A 1 102 ? -10.183 -9.587 8.739 1.00 92.06 102 ASN A O 1
ATOM 814 N N . PRO A 1 103 ? -8.846 -7.814 8.360 1.00 92.69 103 PRO A N 1
ATOM 815 C CA . PRO A 1 103 ? -8.268 -7.842 9.696 1.00 92.69 103 PRO A CA 1
ATOM 816 C C . PRO A 1 103 ? -9.328 -7.529 10.767 1.00 92.69 103 PRO A C 1
ATOM 818 O O . PRO A 1 103 ? -10.255 -6.757 10.495 1.00 92.69 103 PRO A O 1
ATOM 821 N N . PRO A 1 104 ? -9.201 -8.089 11.987 1.00 92.50 104 PRO A N 1
ATOM 822 C CA . PRO A 1 104 ? -10.120 -7.799 13.083 1.00 92.50 104 PRO A CA 1
ATOM 823 C C . PRO A 1 104 ? -10.215 -6.296 13.359 1.00 92.50 104 PRO A C 1
ATOM 825 O O . PRO A 1 104 ? -9.192 -5.618 13.473 1.00 92.50 104 PRO A O 1
ATOM 828 N N . THR A 1 105 ? -11.432 -5.773 13.531 1.00 88.06 105 THR A N 1
ATOM 829 C CA . THR A 1 105 ? -11.658 -4.338 13.783 1.00 88.06 105 THR A CA 1
ATOM 830 C C . THR A 1 105 ? -10.865 -3.835 14.989 1.00 88.06 105 THR A C 1
ATOM 832 O O . THR A 1 105 ? -10.194 -2.810 14.895 1.00 88.06 105 THR A O 1
ATOM 835 N N . SER A 1 106 ? -10.834 -4.615 16.072 1.00 89.19 106 SER A N 1
ATOM 836 C CA . SER A 1 106 ? -10.076 -4.301 17.290 1.00 89.19 106 SER A CA 1
ATOM 837 C C . SER A 1 106 ? -8.570 -4.162 17.049 1.00 89.19 106 SER A C 1
ATOM 839 O O . SER A 1 106 ? -7.889 -3.414 17.748 1.00 89.19 106 SER A O 1
ATOM 841 N N . LEU A 1 107 ? -8.031 -4.862 16.049 1.00 90.75 107 LEU A N 1
ATOM 842 C CA . LEU A 1 107 ? -6.631 -4.762 15.659 1.00 90.75 107 LEU A CA 1
ATOM 843 C C . LEU A 1 107 ? -6.377 -3.487 14.843 1.00 90.75 107 LEU A C 1
ATOM 845 O O . LEU A 1 107 ? -5.396 -2.784 15.085 1.00 90.75 107 LEU A O 1
ATOM 849 N N . CYS A 1 108 ? -7.278 -3.150 13.916 1.00 87.94 108 CYS A N 1
ATOM 850 C CA . CYS A 1 108 ? -7.206 -1.902 13.152 1.00 87.94 108 CYS A CA 1
ATOM 851 C C . CYS A 1 108 ? -7.314 -0.661 14.048 1.00 87.94 108 CYS A C 1
ATOM 853 O O . CYS A 1 108 ? -6.571 0.299 13.846 1.00 87.94 108 CYS A O 1
ATOM 855 N N . GLU A 1 109 ? -8.191 -0.694 15.051 1.00 87.25 109 GLU A N 1
ATOM 856 C CA . GLU A 1 109 ? -8.339 0.373 16.049 1.00 87.25 109 GLU A CA 1
ATOM 857 C C . GLU A 1 109 ? -7.061 0.556 16.875 1.00 87.25 109 GLU A C 1
ATOM 859 O O . GLU A 1 109 ? -6.613 1.681 17.086 1.00 87.25 109 GLU A O 1
ATOM 864 N N . LYS A 1 110 ? -6.417 -0.546 17.284 1.00 91.62 110 LYS A N 1
ATOM 865 C CA . LYS A 1 110 ? -5.143 -0.506 18.020 1.00 91.62 110 LYS A CA 1
ATOM 866 C C . LYS A 1 110 ? -3.972 0.015 17.183 1.00 91.62 110 LYS A C 1
ATOM 868 O O . LYS A 1 110 ? -3.052 0.596 17.752 1.00 91.62 110 LYS A O 1
ATOM 873 N N . LEU A 1 111 ? -3.976 -0.196 15.863 1.00 91.25 111 LEU A N 1
ATOM 874 C CA . LEU A 1 111 ? -2.882 0.233 14.982 1.00 91.25 111 LEU A CA 1
ATOM 875 C C . LEU A 1 111 ? -2.779 1.759 14.904 1.00 91.25 111 LEU A C 1
ATOM 877 O O . LEU A 1 111 ? -1.679 2.304 14.978 1.00 91.25 111 LEU A O 1
ATOM 881 N N . ILE A 1 112 ? -3.913 2.445 14.730 1.00 90.25 112 ILE A N 1
ATOM 882 C CA . ILE A 1 112 ? -3.957 3.908 14.611 1.00 90.25 112 ILE A CA 1
ATOM 883 C C . ILE A 1 112 ? -5.131 4.463 15.440 1.00 90.25 112 ILE A C 1
ATOM 885 O O . ILE A 1 112 ? -6.136 4.891 14.867 1.00 90.25 112 ILE A O 1
ATOM 889 N N . PRO A 1 113 ? -5.013 4.515 16.783 1.00 90.50 113 PRO A N 1
ATOM 890 C CA . PRO A 1 113 ? -6.130 4.872 17.669 1.00 90.50 113 PRO A CA 1
ATOM 891 C C . PRO A 1 113 ? -6.762 6.231 17.352 1.00 90.50 113 PRO A C 1
ATOM 893 O O . PRO A 1 113 ? -7.982 6.372 17.309 1.00 90.50 113 PRO A O 1
ATOM 896 N N . ALA A 1 114 ? -5.930 7.219 17.008 1.00 90.75 114 ALA A N 1
ATOM 897 C CA . ALA A 1 114 ? -6.377 8.570 16.667 1.00 90.75 114 ALA A CA 1
ATOM 898 C C . ALA A 1 114 ? -7.325 8.624 15.451 1.00 90.75 114 ALA A C 1
ATOM 900 O O . ALA A 1 114 ? -8.080 9.584 15.302 1.00 90.75 114 ALA A O 1
ATOM 901 N N . ILE A 1 115 ? -7.279 7.625 14.565 1.00 90.75 115 ILE A N 1
ATOM 902 C CA . ILE A 1 115 ? -8.164 7.540 13.398 1.00 90.75 115 ILE A CA 1
ATOM 903 C C . ILE A 1 115 ? -9.544 7.021 13.799 1.00 90.75 115 ILE A C 1
ATOM 905 O O . ILE A 1 115 ? -10.533 7.551 13.300 1.00 90.75 115 ILE A O 1
ATOM 909 N N . GLY A 1 116 ? -9.619 6.073 14.741 1.00 87.88 116 GLY A N 1
ATOM 910 C CA . GLY A 1 116 ? -10.886 5.629 15.330 1.00 87.88 116 GLY A CA 1
ATOM 911 C C . GLY A 1 116 ? -11.603 6.779 16.038 1.00 87.88 116 GLY A C 1
ATOM 912 O O . GLY A 1 116 ? -12.729 7.114 15.687 1.00 87.88 116 GLY A O 1
ATOM 913 N N . GLU A 1 117 ? -10.890 7.499 16.910 1.00 89.69 117 GLU A N 1
ATOM 914 C CA . GLU A 1 117 ? -11.436 8.682 17.595 1.00 89.69 117 GLU A CA 1
ATOM 915 C C . GLU A 1 117 ? -11.935 9.755 16.613 1.00 89.69 117 GLU A C 1
ATOM 917 O O . GLU A 1 117 ? -12.943 10.427 16.846 1.00 89.69 117 GLU A O 1
ATOM 922 N N . ARG A 1 118 ? -11.220 9.958 15.498 1.00 89.06 118 ARG A N 1
ATOM 923 C CA . ARG A 1 118 ? -11.645 10.889 14.446 1.00 89.06 118 ARG A CA 1
ATOM 924 C C . ARG A 1 118 ? -12.901 10.403 13.738 1.00 89.06 118 ARG A C 1
ATOM 926 O O . ARG A 1 118 ? -13.794 11.218 13.527 1.00 89.06 118 ARG A O 1
ATOM 933 N N . GLN A 1 119 ? -12.986 9.117 13.411 1.00 87.69 119 GLN A N 1
ATOM 934 C CA . GLN A 1 119 ? -14.165 8.529 12.784 1.00 87.69 119 GLN A CA 1
ATOM 935 C C . GLN A 1 119 ? -15.404 8.679 13.678 1.00 87.69 119 GLN A C 1
ATOM 937 O O . GLN A 1 119 ? -16.432 9.156 13.200 1.00 87.69 119 GLN A O 1
ATOM 942 N N . ASP A 1 120 ? -15.295 8.390 14.976 1.00 88.50 120 ASP A N 1
ATOM 943 C CA . ASP A 1 120 ? -16.405 8.531 15.929 1.00 88.50 120 ASP A CA 1
ATOM 944 C C . ASP A 1 120 ? -16.909 9.975 16.014 1.00 88.50 120 ASP A C 1
ATOM 946 O O . ASP A 1 120 ? -18.112 10.239 16.019 1.00 88.50 120 ASP A O 1
ATOM 950 N N . ARG A 1 121 ? -15.987 10.945 16.012 1.00 86.88 121 ARG A N 1
ATOM 951 C CA . ARG A 1 121 ? -16.330 12.374 15.999 1.00 86.88 121 ARG A CA 1
ATOM 952 C C . ARG A 1 121 ? -17.030 12.802 14.715 1.00 86.88 121 ARG A C 1
ATOM 954 O O . ARG A 1 121 ? -17.880 13.687 14.770 1.00 86.88 121 ARG A O 1
ATOM 961 N N . LEU A 1 122 ? -16.655 12.232 13.572 1.00 84.88 122 LEU A N 1
ATOM 962 C CA . LEU A 1 122 ? -17.311 12.511 12.294 1.00 84.88 122 LEU A CA 1
ATOM 963 C C . LEU A 1 122 ? -18.733 11.941 12.276 1.00 84.88 122 LEU A C 1
ATOM 965 O O . LEU A 1 122 ? -19.664 12.668 11.939 1.00 84.88 122 LEU A O 1
ATOM 969 N N . VAL A 1 123 ? -18.913 10.704 12.747 1.00 85.56 123 VAL A N 1
ATOM 970 C CA . VAL A 1 123 ? -20.237 10.072 12.889 1.00 85.56 123 VAL A CA 1
ATOM 971 C C . VAL A 1 123 ? -21.123 10.867 13.854 1.00 85.56 123 VAL A C 1
ATOM 973 O O . VAL A 1 123 ? -22.276 11.157 13.546 1.00 85.56 123 VAL A O 1
ATOM 976 N N . ALA A 1 124 ? -20.584 11.305 14.996 1.00 83.75 124 ALA A N 1
ATOM 977 C CA . ALA A 1 124 ? -21.326 12.118 15.959 1.00 83.75 124 ALA A CA 1
ATOM 978 C C . ALA A 1 124 ? -21.783 13.472 15.384 1.00 83.75 124 ALA A C 1
ATOM 980 O O . ALA A 1 124 ? -22.846 13.966 15.762 1.00 83.75 124 ALA A O 1
ATOM 981 N N . LYS A 1 125 ? -21.008 14.074 14.473 1.00 78.75 125 LYS A N 1
ATOM 982 C CA . LYS A 1 125 ? -21.393 15.311 13.774 1.00 78.75 125 LYS A CA 1
ATOM 983 C C . LYS A 1 125 ? -22.502 15.081 12.754 1.00 78.75 125 LYS A C 1
ATOM 985 O O . LYS A 1 125 ? -23.424 15.884 12.689 1.00 78.75 125 LYS A O 1
ATOM 990 N N . GLU A 1 126 ? -22.448 13.988 11.994 1.00 76.62 126 GLU A N 1
ATOM 991 C CA . GLU A 1 126 ? -23.524 13.629 11.057 1.00 76.62 126 GLU A CA 1
ATOM 992 C C . GLU A 1 126 ? -24.859 13.391 11.779 1.00 76.62 126 GLU A C 1
ATOM 994 O O . GLU A 1 126 ? -25.915 13.763 11.271 1.00 76.62 126 GLU A O 1
ATOM 999 N N . LEU A 1 127 ? -24.812 12.840 12.996 1.00 78.25 127 LEU A N 1
ATOM 1000 C CA . LEU A 1 127 ? -25.990 12.600 13.833 1.00 78.25 127 LEU A CA 1
ATOM 1001 C C . LEU A 1 127 ? -26.549 13.865 14.515 1.00 78.25 127 LEU A C 1
ATOM 1003 O O . LEU A 1 127 ? -27.666 13.823 15.029 1.00 78.25 127 LEU A O 1
ATOM 1007 N N . ASN A 1 128 ? -25.818 14.987 14.513 1.00 75.50 128 ASN A N 1
ATOM 1008 C CA . ASN A 1 128 ? -26.231 16.258 15.120 1.00 75.50 128 ASN A CA 1
ATOM 1009 C C . ASN A 1 128 ? -26.311 17.380 14.064 1.00 75.50 128 ASN A C 1
ATOM 1011 O O . ASN A 1 128 ? -25.460 18.271 14.038 1.00 75.50 128 ASN A O 1
ATOM 1015 N N . PRO A 1 129 ? -27.359 17.402 13.219 1.00 62.91 129 PRO A N 1
ATOM 1016 C CA . PRO A 1 129 ? -27.478 18.333 12.089 1.00 62.91 129 PRO A CA 1
ATOM 1017 C C . PRO A 1 129 ? -27.633 19.817 12.480 1.00 62.91 129 PRO A C 1
ATOM 1019 O O . PRO A 1 129 ? -27.688 20.674 11.602 1.00 62.91 129 PRO A O 1
ATOM 1022 N N . GLY A 1 130 ? -27.724 20.134 13.778 1.00 66.44 130 GLY A N 1
ATOM 1023 C CA . GLY A 1 130 ? -27.788 21.505 14.299 1.00 66.44 130 GLY A CA 1
ATOM 1024 C C . GLY A 1 130 ? -26.427 22.187 14.490 1.00 66.44 130 GLY A C 1
ATOM 1025 O O . GLY A 1 130 ? -26.395 23.364 14.846 1.00 66.44 130 GLY A O 1
ATOM 1026 N N . ASP A 1 131 ? -25.313 21.477 14.284 1.00 64.88 131 ASP A N 1
ATOM 1027 C CA . ASP A 1 131 ? -23.969 22.053 14.376 1.00 64.88 131 ASP A CA 1
ATOM 1028 C C . ASP A 1 131 ? -23.647 22.841 13.084 1.00 64.88 131 ASP A C 1
ATOM 1030 O O . ASP A 1 131 ? -23.679 22.269 11.991 1.00 64.88 131 ASP A O 1
ATOM 1034 N N . PRO A 1 132 ? -23.341 24.153 13.151 1.00 61.66 132 PRO A N 1
ATOM 1035 C CA . PRO A 1 132 ? -23.056 24.964 11.964 1.00 61.66 132 PRO A CA 1
ATOM 1036 C C . PRO A 1 132 ? -21.784 24.536 11.210 1.00 61.66 132 PRO A C 1
ATOM 1038 O O . PRO A 1 132 ? -21.538 25.011 10.098 1.00 61.66 132 PRO A O 1
ATOM 1041 N N . ILE A 1 133 ? -20.955 23.659 11.789 1.00 62.25 133 ILE A N 1
ATOM 1042 C CA . ILE A 1 133 ? -19.727 23.159 11.167 1.00 62.25 133 ILE A CA 1
ATOM 1043 C C . ILE A 1 133 ? -20.031 21.896 10.351 1.00 62.25 133 ILE A C 1
ATOM 1045 O O . ILE A 1 133 ? -20.042 20.782 10.874 1.00 62.25 133 ILE A O 1
ATOM 1049 N N . GLN A 1 134 ? -20.194 22.069 9.038 1.00 62.09 134 GLN A N 1
ATOM 1050 C CA . GLN A 1 134 ? -20.291 20.964 8.077 1.00 62.09 134 GLN A CA 1
ATOM 1051 C C . GLN A 1 134 ? -19.073 20.016 8.194 1.00 62.09 134 GLN A C 1
ATOM 1053 O O . GLN A 1 134 ? -17.931 20.496 8.244 1.00 62.09 134 GLN A O 1
ATOM 1058 N N . PRO A 1 135 ? -19.269 18.682 8.210 1.00 67.00 135 PRO A N 1
ATOM 1059 C CA . PRO A 1 135 ? -18.171 17.725 8.118 1.00 67.00 135 PRO A CA 1
ATOM 1060 C C . PRO A 1 135 ? -17.380 17.981 6.832 1.00 67.00 135 PRO A C 1
ATOM 1062 O O . PRO A 1 135 ? -17.952 18.092 5.746 1.00 67.00 135 PRO A O 1
ATOM 1065 N N . THR A 1 136 ? -16.055 18.102 6.925 1.00 81.56 136 THR A N 1
ATOM 1066 C CA . THR A 1 136 ? -15.265 18.364 5.719 1.00 81.56 136 THR A CA 1
ATOM 1067 C C . THR A 1 136 ? -15.115 17.069 4.923 1.00 81.56 136 THR A C 1
ATOM 1069 O O . THR A 1 136 ? -14.575 16.081 5.416 1.00 81.56 136 THR A O 1
ATOM 1072 N N . VAL A 1 137 ? -15.564 17.072 3.663 1.00 83.44 137 VAL A N 1
ATOM 1073 C CA . VAL A 1 137 ? -15.450 15.914 2.751 1.00 83.44 137 VAL A CA 1
ATOM 1074 C C . VAL A 1 137 ? -14.007 15.398 2.681 1.00 83.44 137 VAL A C 1
ATOM 1076 O O . VAL A 1 137 ? -13.775 14.193 2.612 1.00 83.44 137 VAL A O 1
ATOM 1079 N N . ALA A 1 138 ? -13.030 16.306 2.759 1.00 87.50 138 ALA A N 1
ATOM 1080 C CA . ALA A 1 138 ? -11.613 15.969 2.794 1.00 87.50 138 ALA A CA 1
ATOM 1081 C C . ALA A 1 138 ? -11.193 15.229 4.077 1.00 87.50 138 ALA A C 1
ATOM 1083 O O . ALA A 1 138 ? -10.420 14.281 3.976 1.00 87.50 138 ALA A O 1
ATOM 1084 N N . GLU A 1 139 ? -11.690 15.612 5.261 1.00 88.19 139 GLU A N 1
ATOM 1085 C CA . GLU A 1 139 ? -11.404 14.896 6.517 1.00 88.19 139 GLU A CA 1
ATOM 1086 C C . GLU A 1 139 ? -12.004 13.489 6.480 1.00 88.19 139 GLU A C 1
ATOM 1088 O O . GLU A 1 139 ? -11.286 12.530 6.753 1.00 88.19 139 GLU A O 1
ATOM 1093 N N . ASN A 1 140 ? -13.260 13.351 6.038 1.00 88.25 140 ASN A N 1
ATOM 1094 C CA . ASN A 1 140 ? -13.908 12.045 5.878 1.00 88.25 140 ASN A CA 1
ATOM 1095 C C . ASN A 1 140 ? -13.116 11.144 4.918 1.00 88.25 140 ASN A C 1
ATOM 1097 O O . ASN A 1 140 ? -12.775 10.011 5.259 1.00 88.25 140 ASN A O 1
ATOM 1101 N N . ALA A 1 141 ? -12.772 11.652 3.730 1.00 90.44 141 ALA A N 1
ATOM 1102 C CA . ALA A 1 141 ? -12.003 10.898 2.743 1.00 90.44 141 ALA A CA 1
ATOM 1103 C C . ALA A 1 141 ? -10.596 10.542 3.253 1.00 90.44 141 ALA A C 1
ATOM 1105 O O . ALA A 1 141 ? -10.120 9.430 3.029 1.00 90.44 141 ALA A O 1
ATOM 1106 N N . PHE A 1 142 ? -9.933 11.453 3.970 1.00 91.94 142 PHE A N 1
ATOM 1107 C CA . PHE A 1 142 ? -8.613 11.204 4.545 1.00 91.94 142 PHE A CA 1
ATOM 1108 C C . PHE A 1 142 ? -8.658 10.101 5.607 1.00 91.94 142 PHE A C 1
ATOM 1110 O O . PHE A 1 142 ? -7.855 9.172 5.548 1.00 91.94 142 PHE A O 1
ATOM 1117 N N . VAL A 1 143 ? -9.621 10.154 6.533 1.00 91.31 143 VAL A N 1
ATOM 1118 C CA . VAL A 1 143 ? -9.828 9.113 7.552 1.00 91.31 143 VAL A CA 1
ATOM 1119 C C . VAL A 1 143 ? -10.048 7.750 6.890 1.00 91.31 143 VAL A C 1
ATOM 1121 O O . VAL A 1 143 ? -9.358 6.790 7.235 1.00 9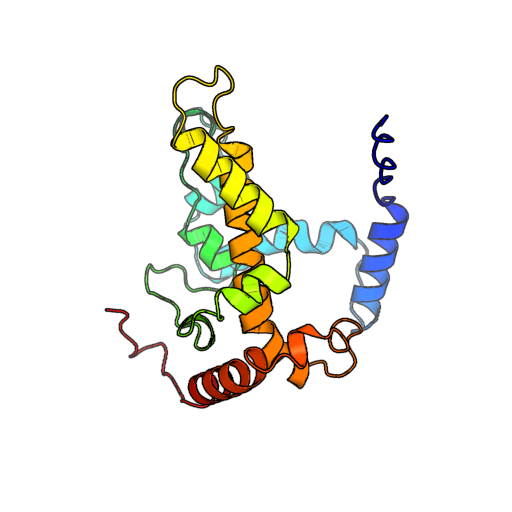1.31 143 VAL A O 1
ATOM 1124 N N . GLN A 1 144 ? -10.902 7.673 5.863 1.00 91.06 144 GLN A N 1
ATOM 1125 C CA . GLN A 1 144 ? -11.132 6.436 5.105 1.00 91.06 144 GLN A CA 1
ATOM 1126 C C . GLN A 1 144 ? -9.859 5.897 4.435 1.00 91.06 144 GLN A C 1
ATOM 1128 O O . GLN A 1 144 ? -9.595 4.694 4.490 1.00 91.06 144 GLN A O 1
ATOM 1133 N N . VAL A 1 145 ? -9.041 6.769 3.838 1.00 93.44 145 VAL A N 1
ATOM 1134 C CA . VAL A 1 145 ? -7.764 6.380 3.217 1.00 93.44 145 VAL A CA 1
ATOM 1135 C C . VAL A 1 145 ? -6.798 5.811 4.255 1.00 93.44 145 VAL A C 1
ATOM 1137 O O . VAL A 1 145 ? -6.193 4.7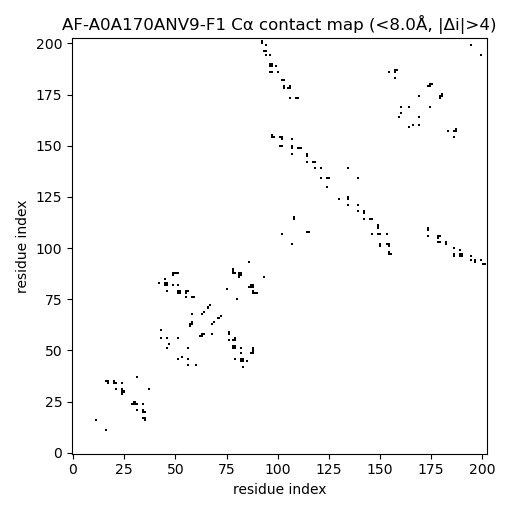66 4.017 1.00 93.44 145 VAL A O 1
ATOM 1140 N N . ILE A 1 146 ? -6.674 6.440 5.426 1.00 93.81 146 ILE A N 1
ATOM 1141 C CA . ILE A 1 146 ? -5.794 5.927 6.481 1.00 93.81 146 ILE A CA 1
ATOM 1142 C C . ILE A 1 146 ? -6.303 4.589 7.030 1.00 93.81 146 ILE A C 1
ATOM 1144 O O . ILE A 1 146 ? -5.500 3.685 7.253 1.00 93.81 146 ILE A O 1
ATOM 1148 N N . MET A 1 147 ? -7.619 4.408 7.181 1.00 91.31 147 MET A N 1
ATOM 1149 C CA . MET A 1 147 ? -8.192 3.109 7.553 1.00 91.31 147 MET A CA 1
ATOM 1150 C C . MET A 1 147 ? -7.889 2.030 6.505 1.00 91.31 147 MET A C 1
ATOM 1152 O O . MET A 1 147 ?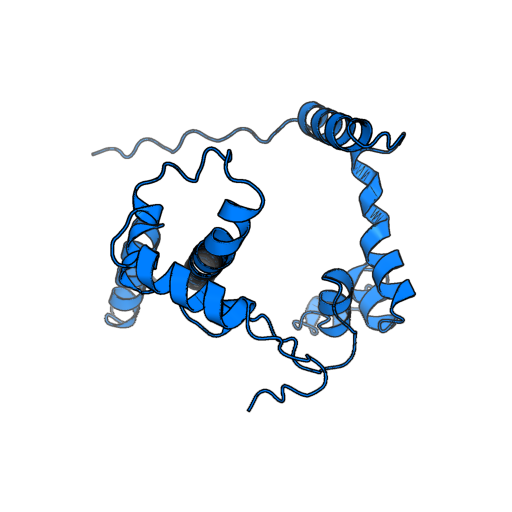 -7.533 0.907 6.864 1.00 91.31 147 MET A O 1
ATOM 1156 N N . MET A 1 148 ? -7.985 2.362 5.214 1.00 92.81 148 MET A N 1
ATOM 1157 C CA . MET A 1 148 ? -7.625 1.453 4.122 1.00 92.81 148 MET A CA 1
ATOM 1158 C C . MET A 1 148 ? -6.143 1.061 4.181 1.00 92.81 148 MET A C 1
ATOM 1160 O O . MET A 1 148 ? -5.815 -0.121 4.055 1.00 92.81 148 MET A O 1
ATOM 1164 N N . PHE A 1 149 ? -5.249 2.023 4.429 1.00 92.69 149 PHE A N 1
ATOM 1165 C CA . PHE A 1 149 ? -3.828 1.737 4.629 1.00 92.69 149 PHE A CA 1
ATOM 1166 C C . PHE A 1 149 ? -3.577 0.890 5.871 1.00 92.69 149 PHE A C 1
ATOM 1168 O O . PHE A 1 149 ? -2.772 -0.030 5.800 1.00 92.69 149 PHE A O 1
ATOM 1175 N N . GLY A 1 150 ? -4.291 1.131 6.972 1.00 93.06 150 GLY A N 1
ATOM 1176 C CA . GLY A 1 150 ? -4.193 0.309 8.175 1.00 93.06 150 GLY A CA 1
ATOM 1177 C C . GLY A 1 150 ? -4.577 -1.148 7.916 1.00 93.06 150 GLY A C 1
ATOM 1178 O O . GLY A 1 150 ? -3.841 -2.055 8.297 1.00 93.06 150 GLY A O 1
ATOM 1179 N N . LYS A 1 151 ? -5.681 -1.385 7.196 1.00 92.94 151 LYS A N 1
ATOM 1180 C CA . LYS A 1 151 ? -6.099 -2.740 6.799 1.00 92.94 151 LYS A CA 1
ATOM 1181 C C . LYS A 1 151 ? -5.052 -3.427 5.924 1.00 92.94 151 LYS A C 1
ATOM 1183 O O . LYS A 1 151 ? -4.633 -4.538 6.235 1.00 92.94 151 LYS A O 1
ATOM 1188 N N . THR A 1 152 ? -4.602 -2.727 4.883 1.00 93.44 152 THR A N 1
ATOM 1189 C CA . THR A 1 152 ? -3.596 -3.239 3.940 1.00 93.44 152 THR A CA 1
ATOM 1190 C C . THR A 1 152 ? -2.280 -3.536 4.658 1.00 93.44 152 THR A C 1
ATOM 1192 O O . THR A 1 152 ? -1.664 -4.564 4.424 1.00 93.44 152 THR A O 1
ATOM 1195 N N . PHE A 1 153 ? -1.865 -2.675 5.591 1.00 93.94 153 PHE A N 1
ATOM 1196 C CA . PHE A 1 153 ? -0.644 -2.864 6.367 1.00 93.94 153 PHE A CA 1
ATOM 1197 C C . PHE A 1 153 ? -0.690 -4.131 7.230 1.00 93.94 153 PHE A C 1
ATOM 1199 O O . PHE A 1 153 ? 0.284 -4.873 7.246 1.00 93.94 153 PHE A O 1
ATOM 1206 N N . ILE A 1 154 ? -1.810 -4.406 7.909 1.00 94.44 154 ILE A N 1
ATOM 1207 C CA . ILE A 1 154 ? -1.977 -5.624 8.721 1.00 94.44 154 ILE A CA 1
ATOM 1208 C C . ILE A 1 154 ? -2.053 -6.888 7.853 1.00 94.44 154 ILE A C 1
ATOM 1210 O O . ILE A 1 154 ? -1.523 -7.929 8.234 1.00 94.44 154 ILE A O 1
ATOM 1214 N N . GLN A 1 155 ? -2.705 -6.819 6.691 1.00 94.31 155 GLN A N 1
ATOM 1215 C CA . GLN A 1 155 ? -2.732 -7.932 5.736 1.00 94.31 155 GLN A CA 1
ATOM 1216 C C . GLN A 1 155 ? -1.322 -8.237 5.214 1.00 94.31 155 GLN A C 1
ATOM 1218 O O . GLN A 1 155 ? -0.867 -9.379 5.260 1.00 94.31 155 GLN A O 1
ATOM 1223 N N . ASP A 1 156 ? -0.606 -7.207 4.764 1.00 93.62 156 ASP A N 1
ATOM 1224 C CA . ASP A 1 156 ? 0.717 -7.345 4.159 1.00 93.62 156 ASP A CA 1
ATOM 1225 C C . ASP A 1 156 ? 1.795 -7.667 5.203 1.00 93.62 156 ASP A C 1
ATOM 1227 O O . ASP A 1 156 ? 2.776 -8.333 4.873 1.00 93.62 156 ASP A O 1
ATOM 1231 N N . SER A 1 157 ? 1.621 -7.268 6.472 1.00 94.50 157 SER A N 1
ATOM 1232 C CA . SER A 1 157 ? 2.590 -7.561 7.536 1.00 94.50 157 SER A CA 1
ATOM 1233 C C . SER A 1 157 ? 2.802 -9.057 7.740 1.00 94.50 157 SER A C 1
ATOM 1235 O O . SER A 1 157 ? 3.912 -9.460 8.079 1.00 94.50 157 SER A O 1
ATOM 1237 N N . VAL A 1 158 ? 1.776 -9.881 7.493 1.00 94.06 158 VAL A N 1
ATOM 1238 C CA . VAL A 1 158 ? 1.869 -11.345 7.588 1.00 94.06 158 VAL A CA 1
ATOM 1239 C C . VAL A 1 158 ? 2.993 -11.879 6.702 1.00 94.06 158 VAL A C 1
ATOM 1241 O O . VAL A 1 158 ? 3.850 -12.608 7.193 1.00 94.06 158 VAL A O 1
ATOM 1244 N N . LEU A 1 159 ? 3.025 -11.455 5.437 1.00 92.31 159 LEU A N 1
ATOM 1245 C CA . LEU A 1 159 ? 4.029 -11.880 4.458 1.00 92.31 159 LEU A CA 1
ATOM 1246 C C . LEU A 1 159 ? 5.346 -11.111 4.621 1.00 92.31 159 LEU A C 1
ATOM 1248 O O . LEU A 1 159 ? 6.432 -11.673 4.496 1.00 92.31 159 LEU A O 1
ATOM 1252 N N . MET A 1 160 ? 5.268 -9.814 4.924 1.00 94.50 160 MET A N 1
ATOM 1253 C CA . MET A 1 160 ? 6.449 -8.957 5.052 1.00 94.50 160 MET A CA 1
ATOM 1254 C C . MET A 1 160 ? 7.336 -9.342 6.239 1.00 94.50 160 MET A C 1
ATOM 1256 O O . MET A 1 160 ? 8.547 -9.138 6.173 1.00 94.50 160 MET A O 1
ATOM 1260 N N . MET A 1 161 ? 6.773 -9.924 7.301 1.00 93.44 161 MET A N 1
ATOM 1261 C CA . MET A 1 161 ? 7.560 -10.495 8.398 1.00 93.44 161 MET A CA 1
ATOM 1262 C C . MET A 1 161 ? 8.410 -11.684 7.958 1.00 93.44 161 MET A C 1
ATOM 1264 O O . MET A 1 161 ? 9.535 -11.818 8.432 1.00 93.44 161 MET A O 1
ATOM 1268 N N . ASP A 1 162 ? 7.899 -12.516 7.051 1.00 91.38 162 ASP A N 1
ATOM 1269 C CA . ASP A 1 162 ? 8.616 -13.696 6.570 1.00 91.38 162 ASP A CA 1
ATOM 1270 C C . ASP A 1 162 ? 9.694 -13.290 5.546 1.00 91.38 162 ASP A C 1
ATOM 1272 O O . ASP A 1 162 ? 10.823 -13.776 5.604 1.00 91.38 162 ASP A O 1
ATOM 1276 N N . PHE A 1 163 ? 9.398 -12.325 4.662 1.00 91.94 163 PHE A N 1
ATOM 1277 C CA . PHE A 1 163 ? 10.382 -11.785 3.711 1.00 91.94 163 PHE A CA 1
ATOM 1278 C C . PHE A 1 163 ? 11.464 -10.920 4.371 1.00 91.94 163 PHE A C 1
ATOM 1280 O O . PHE A 1 163 ? 12.607 -10.882 3.905 1.00 91.94 163 PHE A O 1
ATOM 1287 N N . HIS A 1 164 ? 11.119 -10.195 5.437 1.00 93.94 164 HIS A N 1
ATOM 1288 C CA . HIS A 1 164 ? 11.996 -9.205 6.057 1.00 93.94 164 HIS A CA 1
ATOM 1289 C C . HIS A 1 164 ? 11.958 -9.252 7.594 1.00 93.94 164 HIS A C 1
ATOM 1291 O O . HIS A 1 164 ? 11.612 -8.253 8.229 1.00 93.94 164 HIS A O 1
ATOM 1297 N N . PRO A 1 165 ? 12.382 -10.357 8.231 1.00 93.31 165 PRO A N 1
ATOM 1298 C CA . PRO A 1 165 ? 12.209 -10.586 9.671 1.00 93.31 165 PRO A CA 1
ATOM 1299 C C . PRO A 1 165 ? 12.937 -9.579 10.574 1.00 93.31 165 PRO A C 1
ATOM 1301 O O . PRO A 1 165 ? 12.582 -9.418 11.737 1.00 93.31 165 PRO A O 1
ATOM 1304 N N . CYS A 1 166 ? 13.936 -8.864 10.054 1.00 93.44 166 CYS A N 1
ATOM 1305 C CA . CYS A 1 166 ? 14.736 -7.904 10.818 1.00 93.44 166 CYS A CA 1
ATOM 1306 C C . CYS A 1 166 ? 14.212 -6.458 10.760 1.00 93.44 166 CYS A C 1
ATOM 1308 O O . CYS A 1 166 ? 14.916 -5.543 11.191 1.00 93.44 166 CYS A O 1
ATOM 1310 N N . TYR A 1 167 ? 13.025 -6.206 10.195 1.00 92.69 167 TYR A N 1
ATOM 1311 C CA . TYR A 1 167 ? 12.515 -4.836 10.100 1.00 92.69 167 TYR A CA 1
ATOM 1312 C C . TYR A 1 167 ? 12.173 -4.259 11.487 1.00 92.69 167 TYR A C 1
ATOM 1314 O O . TYR A 1 167 ? 11.523 -4.934 12.290 1.00 92.69 167 TYR A O 1
ATOM 1322 N N . PRO A 1 168 ? 12.516 -2.984 11.765 1.00 94.75 168 PRO A N 1
ATOM 1323 C CA . PRO A 1 168 ? 12.327 -2.374 13.087 1.00 94.75 168 PRO A CA 1
ATOM 1324 C C . PRO A 1 168 ? 10.876 -2.258 13.559 1.00 94.75 168 PRO A C 1
ATOM 1326 O O . PRO A 1 168 ? 10.637 -1.928 14.715 1.00 94.75 168 PRO A O 1
ATOM 1329 N N . VAL A 1 169 ? 9.907 -2.469 12.667 1.00 94.00 169 VAL A N 1
ATOM 1330 C CA . VAL A 1 169 ? 8.483 -2.344 12.982 1.00 94.00 169 VAL A CA 1
ATOM 1331 C C . VAL A 1 169 ? 7.921 -3.607 13.653 1.00 94.00 169 VAL A C 1
ATOM 1333 O O . VAL A 1 169 ? 6.992 -3.500 14.446 1.00 94.00 169 VAL A O 1
ATOM 1336 N N . TRP A 1 170 ? 8.504 -4.792 13.426 1.00 94.25 170 TRP A N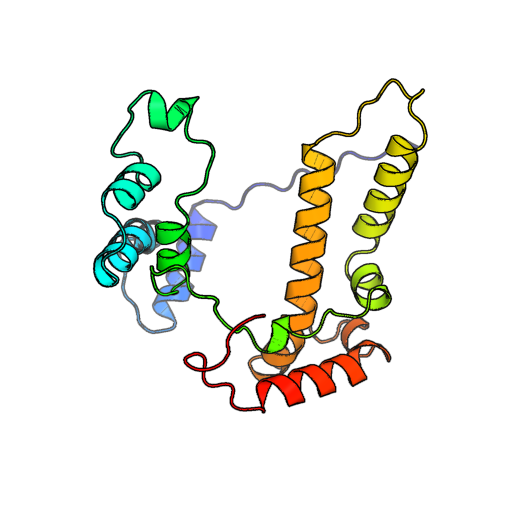 1
ATOM 1337 C CA . TRP A 1 170 ? 7.979 -6.072 13.937 1.00 94.25 170 TRP A CA 1
ATOM 1338 C C . TRP A 1 170 ? 8.015 -6.279 15.458 1.00 94.25 170 TRP A C 1
ATOM 1340 O O . TRP A 1 170 ? 7.133 -6.975 15.955 1.00 94.25 170 TRP A O 1
ATOM 1350 N N . PRO A 1 171 ? 8.935 -5.670 16.231 1.00 94.12 171 PRO A N 1
ATOM 1351 C CA . PRO A 1 171 ? 8.876 -5.704 17.694 1.00 94.12 171 PRO A CA 1
ATOM 1352 C C . PRO A 1 171 ? 7.664 -4.979 18.309 1.00 94.12 171 PRO A C 1
ATOM 1354 O O . PRO A 1 171 ? 7.508 -4.979 19.528 1.00 94.12 171 PRO A O 1
ATOM 1357 N N . HIS A 1 172 ? 6.814 -4.326 17.509 1.00 94.06 172 HIS A N 1
ATOM 1358 C CA . HIS A 1 172 ? 5.617 -3.653 18.005 1.00 94.06 172 HIS A CA 1
ATOM 1359 C C . HIS A 1 172 ? 4.592 -4.652 18.574 1.00 94.06 172 HIS A C 1
ATOM 1361 O O . HIS A 1 172 ? 4.291 -5.679 17.963 1.00 94.06 172 HIS A O 1
ATOM 1367 N N . SER A 1 173 ? 3.989 -4.318 19.719 1.00 93.38 173 SER A N 1
ATOM 1368 C CA . SER A 1 173 ? 3.089 -5.208 20.476 1.00 93.38 173 SER A CA 1
ATOM 1369 C C . SER A 1 173 ? 1.873 -5.694 19.685 1.00 93.38 173 SER A C 1
ATOM 1371 O O . SER A 1 173 ? 1.378 -6.788 19.941 1.00 93.38 173 SER A O 1
ATOM 1373 N N . ILE A 1 174 ? 1.430 -4.925 18.686 1.00 93.69 174 ILE A N 1
ATOM 1374 C CA . ILE A 1 174 ? 0.314 -5.293 17.802 1.00 93.69 174 ILE A CA 1
ATOM 1375 C C . ILE A 1 174 ? 0.514 -6.645 17.106 1.00 93.69 174 ILE A C 1
ATOM 1377 O O . ILE A 1 174 ? -0.447 -7.366 16.864 1.00 93.69 174 ILE A O 1
ATOM 1381 N N . PHE A 1 175 ? 1.763 -7.016 16.827 1.00 94.50 175 PHE A N 1
ATOM 1382 C CA . PHE A 1 175 ? 2.101 -8.261 16.142 1.00 94.50 175 PHE A CA 1
ATOM 1383 C C . PHE A 1 175 ? 2.212 -9.459 17.087 1.00 94.50 175 PHE A C 1
ATOM 1385 O O . PHE A 1 175 ? 2.298 -10.599 16.640 1.00 94.50 175 PHE A O 1
ATOM 1392 N N . SER A 1 176 ? 2.187 -9.205 18.395 1.00 93.06 176 SER A N 1
ATOM 1393 C CA . SER A 1 176 ? 2.037 -10.222 19.440 1.00 93.06 176 SER A CA 1
ATOM 1394 C C . SER A 1 176 ? 0.611 -10.258 20.004 1.00 93.06 176 SER A C 1
ATOM 1396 O O . SER A 1 176 ? 0.351 -10.981 20.963 1.00 93.06 176 SER A O 1
ATOM 1398 N N . ASP A 1 177 ? -0.316 -9.472 19.442 1.00 95.31 177 ASP A N 1
ATOM 1399 C CA . ASP A 1 177 ? -1.697 -9.408 19.912 1.00 95.31 177 ASP A CA 1
ATOM 1400 C C . ASP A 1 177 ? -2.409 -10.758 19.688 1.00 95.31 177 ASP A C 1
ATOM 1402 O O . ASP A 1 177 ? -2.306 -11.332 18.596 1.00 95.31 177 ASP A O 1
ATOM 1406 N N . PRO A 1 178 ? -3.174 -11.270 20.671 1.00 94.38 178 PRO A N 1
ATOM 1407 C CA . PRO A 1 178 ? -3.929 -12.512 20.520 1.00 94.38 178 PRO A CA 1
ATOM 1408 C C . PRO A 1 178 ? -4.898 -12.525 19.333 1.00 94.38 178 PRO A C 1
ATOM 1410 O O . PRO A 1 178 ? -5.208 -13.602 18.836 1.00 94.38 178 PRO A O 1
ATOM 1413 N N . ALA A 1 179 ? -5.368 -11.363 18.862 1.00 94.31 179 ALA A N 1
ATOM 1414 C CA . ALA A 1 179 ? -6.200 -11.254 17.665 1.00 94.31 179 ALA A CA 1
ATOM 1415 C C . ALA A 1 179 ? -5.386 -11.324 16.358 1.00 94.31 179 ALA A C 1
ATOM 1417 O O . ALA A 1 179 ? -5.920 -11.741 15.331 1.00 94.31 179 ALA A O 1
ATOM 1418 N N . TYR A 1 180 ? -4.100 -10.954 16.379 1.00 95.25 180 TYR A N 1
ATOM 1419 C CA . TYR A 1 180 ? -3.228 -11.014 15.202 1.00 95.25 180 TYR A CA 1
ATOM 1420 C C . TYR A 1 180 ? -2.770 -12.440 14.889 1.00 95.25 180 TYR A C 1
ATOM 1422 O O . TYR A 1 180 ? -2.725 -12.826 13.727 1.00 95.25 180 TYR A O 1
ATOM 1430 N N . LEU A 1 181 ? -2.463 -13.250 15.905 1.00 93.62 181 LEU A N 1
ATOM 1431 C CA . LEU A 1 181 ? -1.972 -14.622 15.718 1.00 93.62 181 LEU A CA 1
ATOM 1432 C C . LEU A 1 181 ? -2.910 -15.544 14.904 1.00 93.62 181 LEU A C 1
ATOM 1434 O O . LEU A 1 181 ? -2.422 -16.184 13.969 1.00 93.62 181 LEU A O 1
ATOM 1438 N N . PRO A 1 182 ? -4.225 -15.649 15.199 1.00 95.06 182 PRO A N 1
ATOM 1439 C CA . PRO A 1 182 ? -5.139 -16.439 14.377 1.00 95.06 182 PRO A CA 1
ATOM 1440 C C . PRO A 1 182 ? -5.295 -15.835 12.981 1.00 95.06 182 PRO A C 1
ATOM 1442 O O . PRO A 1 182 ? -5.206 -16.568 12.005 1.00 95.06 182 PRO A O 1
ATOM 1445 N N . PHE A 1 183 ? -5.398 -14.506 12.875 1.00 95.06 183 PHE A N 1
ATOM 1446 C CA . PHE A 1 183 ? -5.468 -13.816 11.587 1.00 95.06 183 PHE A CA 1
ATOM 1447 C C . PHE A 1 183 ? -4.253 -14.126 10.696 1.00 95.06 183 PHE A C 1
ATOM 1449 O O . PHE A 1 183 ? -4.414 -14.458 9.523 1.00 95.06 183 PHE A O 1
ATOM 1456 N N . LYS A 1 184 ? -3.037 -14.095 11.261 1.00 94.88 184 LYS A N 1
ATOM 1457 C CA . LYS A 1 184 ? -1.797 -14.470 10.567 1.00 94.88 184 LYS A CA 1
ATOM 1458 C C . LYS A 1 184 ? -1.890 -15.890 10.009 1.00 94.88 184 LYS A C 1
ATOM 1460 O O . LYS A 1 184 ? -1.546 -16.112 8.852 1.00 94.88 184 LYS A O 1
ATOM 1465 N N . ARG A 1 185 ? -2.346 -16.844 10.826 1.00 94.69 185 ARG A N 1
ATOM 1466 C CA . ARG A 1 185 ? -2.495 -18.251 10.427 1.00 94.69 185 ARG A CA 1
ATOM 1467 C C . ARG A 1 185 ? -3.452 -18.400 9.245 1.00 94.69 185 ARG A C 1
ATOM 1469 O O . ARG A 1 185 ? -3.120 -19.091 8.287 1.00 94.69 185 ARG A O 1
ATOM 1476 N N . ASP A 1 186 ? -4.598 -17.734 9.312 1.00 93.50 186 ASP A N 1
ATOM 1477 C CA . ASP A 1 186 ? -5.652 -17.851 8.307 1.00 93.50 186 ASP A CA 1
ATOM 1478 C C . ASP A 1 186 ? -5.210 -17.231 6.969 1.00 93.50 186 ASP A C 1
ATOM 1480 O O . ASP A 1 186 ? -5.391 -17.842 5.918 1.00 93.50 186 ASP A O 1
ATOM 1484 N N . ILE A 1 187 ? -4.536 -16.071 6.994 1.00 92.81 187 ILE A N 1
ATOM 1485 C CA . ILE A 1 187 ? -3.935 -15.466 5.791 1.00 92.81 187 ILE A CA 1
ATOM 1486 C C . ILE A 1 187 ? -2.894 -16.397 5.164 1.00 92.81 187 ILE A C 1
ATOM 1488 O O . ILE A 1 187 ? -2.931 -16.612 3.955 1.00 92.81 187 ILE A O 1
ATOM 1492 N N . LEU A 1 188 ? -1.987 -16.974 5.962 1.00 92.62 188 LEU A N 1
ATOM 1493 C CA . LEU A 1 188 ? -0.979 -17.910 5.451 1.00 92.62 188 LEU A CA 1
ATOM 1494 C C . LEU A 1 188 ? -1.618 -19.152 4.822 1.00 92.62 188 LEU A C 1
ATOM 1496 O O . LEU A 1 188 ? -1.113 -19.659 3.825 1.00 92.62 188 LEU A O 1
ATOM 1500 N N . GLN A 1 189 ? -2.738 -19.628 5.369 1.00 91.06 189 GLN A N 1
ATOM 1501 C CA . GLN A 1 189 ? -3.480 -20.745 4.793 1.00 91.06 189 GLN A CA 1
ATOM 1502 C C . GLN A 1 189 ? -4.128 -20.376 3.452 1.00 91.06 189 GLN A C 1
ATOM 1504 O O . GLN A 1 189 ? -4.087 -21.186 2.529 1.00 91.06 189 GLN A O 1
ATOM 1509 N N . ILE A 1 190 ? -4.698 -19.174 3.327 1.00 89.12 190 ILE A N 1
ATOM 1510 C CA . ILE A 1 190 ? -5.285 -18.683 2.070 1.00 89.12 190 ILE A CA 1
ATOM 1511 C C . ILE A 1 190 ? -4.197 -18.487 1.006 1.00 89.12 190 ILE A C 1
ATOM 1513 O O . ILE A 1 190 ? -4.377 -18.897 -0.134 1.00 89.12 190 ILE A O 1
ATOM 1517 N N . GLU A 1 191 ? -3.055 -17.907 1.376 1.00 87.00 191 GLU A N 1
ATOM 1518 C CA . GLU A 1 191 ? -1.917 -17.693 0.468 1.00 87.00 191 GLU A CA 1
ATOM 1519 C C . GLU A 1 191 ? -1.252 -19.015 0.041 1.00 87.00 191 GLU A C 1
ATOM 1521 O O . GLU A 1 191 ? -0.754 -19.121 -1.076 1.00 87.00 191 GLU A O 1
ATOM 1526 N N . ALA A 1 192 ? -1.272 -20.046 0.895 1.00 85.44 192 ALA A N 1
ATOM 1527 C CA . ALA A 1 192 ? -0.779 -21.381 0.550 1.00 85.44 192 ALA A CA 1
ATOM 1528 C C . ALA A 1 192 ? -1.722 -22.160 -0.384 1.00 85.44 192 ALA A C 1
ATOM 1530 O O . ALA A 1 192 ? -1.293 -23.123 -1.023 1.00 85.44 192 ALA A O 1
ATOM 1531 N N . GLN A 1 193 ? -3.001 -21.782 -0.462 1.00 77.88 193 GLN A N 1
ATOM 1532 C CA . GLN A 1 193 ? -3.926 -22.361 -1.430 1.00 77.88 193 GLN A CA 1
ATOM 1533 C C . GLN A 1 193 ? -3.629 -21.771 -2.806 1.00 77.88 193 GLN A C 1
ATOM 1535 O O . GLN A 1 193 ? -3.870 -20.590 -3.053 1.00 77.88 193 GLN A O 1
ATOM 1540 N N . GLU A 1 194 ? -3.126 -22.602 -3.716 1.00 58.16 194 GLU A N 1
ATOM 1541 C CA . GLU A 1 194 ? -2.882 -22.211 -5.101 1.00 58.16 194 GLU A CA 1
ATOM 1542 C C . GLU A 1 194 ? -4.206 -21.790 -5.757 1.00 58.16 194 GLU A C 1
ATOM 1544 O O . GLU A 1 194 ? -5.071 -22.611 -6.063 1.00 58.16 194 GLU A O 1
ATOM 1549 N N . HIS A 1 195 ? -4.390 -20.482 -5.922 1.00 61.81 195 HIS A N 1
ATOM 1550 C CA . HIS A 1 195 ? -5.512 -19.917 -6.657 1.00 61.81 195 HIS A CA 1
ATOM 1551 C C . HIS A 1 195 ? -5.026 -19.590 -8.060 1.00 61.81 195 HIS A C 1
ATOM 1553 O O . HIS A 1 195 ? -4.256 -18.647 -8.230 1.00 61.81 195 HIS A O 1
ATOM 1559 N N . ASP A 1 196 ? -5.484 -20.337 -9.066 1.00 53.31 196 ASP A N 1
ATOM 1560 C CA . ASP A 1 196 ? -5.250 -19.963 -10.458 1.00 53.31 196 ASP A CA 1
ATOM 1561 C C . ASP A 1 196 ? -6.062 -18.686 -10.770 1.00 53.31 196 ASP A C 1
ATOM 1563 O O . ASP A 1 196 ? -7.300 -18.730 -10.831 1.00 53.31 196 ASP A O 1
ATOM 1567 N N . PRO A 1 197 ? -5.405 -17.529 -10.984 1.00 53.56 197 PRO A N 1
ATOM 1568 C CA . PRO A 1 197 ? -6.097 -16.276 -11.263 1.00 53.56 197 PRO A CA 1
ATOM 1569 C C . PRO A 1 197 ? -6.886 -16.305 -12.585 1.00 53.56 197 PRO A C 1
ATOM 1571 O O . PRO A 1 197 ? -7.690 -15.402 -12.821 1.00 53.56 197 PRO A O 1
ATOM 1574 N N . ALA A 1 198 ? -6.695 -17.313 -13.446 1.00 51.25 198 ALA A N 1
ATOM 1575 C CA . ALA A 1 198 ? -7.488 -17.513 -14.656 1.00 51.25 198 ALA A CA 1
ATOM 1576 C C . ALA A 1 198 ? -8.880 -18.1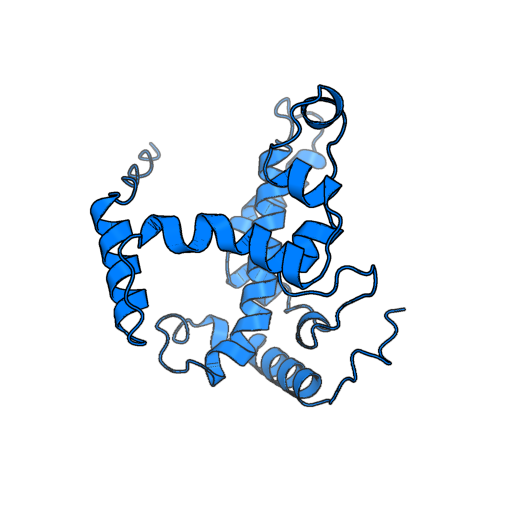23 -14.390 1.00 51.25 198 ALA A C 1
ATOM 1578 O O . ALA A 1 198 ? -9.796 -17.865 -15.179 1.00 51.25 198 ALA A O 1
ATOM 1579 N N . TYR A 1 199 ? -9.062 -18.878 -13.296 1.00 47.59 199 TYR A N 1
ATOM 1580 C CA . TYR A 1 199 ? -10.311 -19.598 -12.981 1.00 47.59 199 TYR A CA 1
ATOM 1581 C C . TYR A 1 199 ? -11.070 -19.056 -11.764 1.00 47.59 199 TYR A C 1
ATOM 1583 O O . TYR A 1 199 ? -12.245 -19.383 -11.588 1.00 47.59 199 TYR A O 1
ATOM 1591 N N . THR A 1 200 ? -10.460 -18.188 -10.955 1.00 49.06 200 THR A N 1
ATOM 1592 C CA . THR A 1 200 ? -11.144 -17.543 -9.824 1.00 49.06 200 THR A CA 1
ATOM 1593 C C . THR A 1 200 ? -12.053 -16.414 -10.322 1.00 49.06 200 THR A C 1
ATOM 1595 O O . THR A 1 200 ? -11.658 -15.250 -10.414 1.00 49.06 200 THR A O 1
ATOM 1598 N N . LEU A 1 201 ? -13.292 -16.757 -10.679 1.00 37.00 201 LEU A N 1
ATOM 1599 C CA . LEU A 1 201 ? -14.354 -15.778 -10.904 1.00 37.00 201 LEU A CA 1
ATOM 1600 C C . LEU A 1 201 ? -14.743 -15.166 -9.554 1.00 37.00 201 LEU A C 1
ATOM 1602 O O . LEU A 1 201 ? -15.263 -15.864 -8.686 1.00 37.00 201 LEU A O 1
ATOM 1606 N N . LEU A 1 202 ? -14.494 -13.865 -9.376 1.00 45.16 202 LEU A N 1
ATOM 1607 C CA . LEU A 1 202 ? -15.123 -13.123 -8.284 1.00 45.16 202 LEU A CA 1
ATOM 1608 C C . LEU A 1 202 ? -16.635 -13.092 -8.548 1.00 45.16 202 LEU A C 1
ATOM 1610 O O . LEU A 1 202 ? -17.054 -12.603 -9.601 1.00 45.16 202 LEU A O 1
ATOM 1614 N N . GLN A 1 203 ? -17.410 -13.668 -7.625 1.00 34.12 203 GLN A N 1
ATOM 1615 C CA . GLN A 1 203 ? -18.866 -13.512 -7.568 1.00 34.12 203 GLN A CA 1
ATOM 1616 C C . GLN A 1 203 ? -19.244 -12.085 -7.171 1.00 34.12 203 GLN A C 1
ATOM 1618 O O . GLN A 1 203 ? -18.515 -11.488 -6.344 1.00 34.12 203 GLN A O 1
#